Protein AF-A0A7V9LWQ1-F1 (afdb_monomer_lite)

Radius of gyration: 39.59 Å; chains: 1; bounding box: 87×28×112 Å

Structure (mmCIF, N/CA/C/O backbone):
data_AF-A0A7V9LWQ1-F1
#
_entry.id   AF-A0A7V9LWQ1-F1
#
loop_
_atom_site.group_PDB
_atom_site.id
_atom_site.type_symbol
_atom_site.label_atom_id
_atom_site.label_alt_id
_atom_site.label_comp_id
_atom_site.label_asym_id
_atom_site.label_entity_id
_atom_site.label_seq_id
_atom_site.pdbx_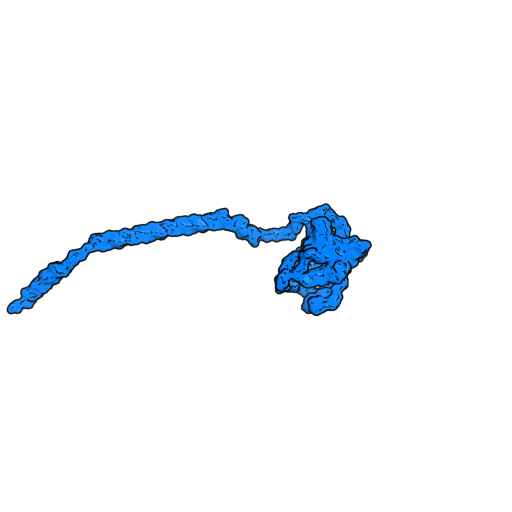PDB_ins_code
_atom_site.Cartn_x
_atom_site.Cartn_y
_atom_site.Cartn_z
_atom_site.occupancy
_atom_site.B_iso_or_equiv
_atom_site.auth_seq_id
_atom_site.auth_comp_id
_atom_site.auth_asym_id
_atom_site.auth_atom_id
_atom_site.pdbx_PDB_model_num
ATOM 1 N N . MET A 1 1 ? 70.762 -13.113 -92.637 1.00 55.06 1 MET A N 1
ATOM 2 C CA . MET A 1 1 ? 71.004 -13.165 -91.176 1.00 55.06 1 MET A CA 1
ATOM 3 C C . MET A 1 1 ? 70.271 -14.370 -90.622 1.00 55.06 1 MET A C 1
ATOM 5 O O . MET A 1 1 ? 69.119 -14.551 -90.999 1.00 55.06 1 MET A O 1
ATOM 9 N N . SER A 1 2 ? 70.927 -15.220 -89.822 1.00 77.88 2 SER A N 1
ATOM 10 C CA . SER A 1 2 ? 70.274 -16.414 -89.268 1.00 77.88 2 SER A CA 1
ATOM 11 C C . SER A 1 2 ? 69.460 -16.066 -88.020 1.00 77.88 2 SER A C 1
ATOM 13 O O . SER A 1 2 ? 69.790 -15.146 -87.270 1.00 77.88 2 SER A O 1
ATOM 15 N N . LEU A 1 3 ? 68.380 -16.815 -87.822 1.00 73.88 3 LEU A N 1
ATOM 16 C CA . LEU A 1 3 ? 67.421 -16.643 -86.732 1.00 73.88 3 LEU A CA 1
ATOM 17 C C . LEU A 1 3 ? 68.078 -16.836 -85.350 1.00 73.88 3 LEU A C 1
ATOM 19 O O . LEU A 1 3 ? 67.722 -16.156 -84.391 1.00 73.88 3 LEU A O 1
ATOM 23 N N . ASP A 1 4 ? 69.128 -17.658 -85.287 1.00 81.62 4 ASP A N 1
ATOM 24 C CA . ASP A 1 4 ? 69.950 -17.858 -84.088 1.00 81.62 4 ASP A CA 1
ATOM 25 C C . ASP A 1 4 ? 70.698 -16.599 -83.644 1.00 81.62 4 ASP A C 1
ATOM 27 O O . ASP A 1 4 ? 70.903 -16.394 -82.447 1.00 81.62 4 ASP A O 1
ATOM 31 N N . HIS A 1 5 ? 71.105 -15.741 -84.586 1.00 78.44 5 HIS A N 1
ATOM 32 C CA . HIS A 1 5 ? 71.776 -14.488 -84.242 1.00 78.44 5 HIS A CA 1
ATOM 33 C C . HIS A 1 5 ? 70.793 -13.509 -83.596 1.00 78.44 5 HIS A C 1
ATOM 35 O O . HIS A 1 5 ? 71.114 -12.888 -82.589 1.00 78.44 5 HIS A O 1
ATOM 41 N N . LEU A 1 6 ? 69.568 -13.429 -84.123 1.00 77.00 6 LEU A N 1
ATOM 42 C CA . LEU A 1 6 ? 68.514 -12.575 -83.571 1.00 77.00 6 LEU A CA 1
ATOM 43 C C . LEU A 1 6 ? 68.044 -13.061 -82.195 1.00 77.00 6 LEU A C 1
ATOM 45 O O . LEU A 1 6 ? 67.753 -12.241 -81.326 1.00 77.00 6 LEU A O 1
ATOM 49 N N . LEU A 1 7 ? 68.020 -14.379 -81.971 1.00 80.25 7 LEU A N 1
ATOM 50 C CA . LEU A 1 7 ? 67.696 -14.953 -80.665 1.00 80.25 7 LEU A CA 1
ATOM 51 C C . LEU A 1 7 ? 68.788 -14.686 -79.626 1.00 80.25 7 LEU A C 1
ATOM 53 O O . LEU A 1 7 ? 68.464 -14.258 -78.519 1.00 80.25 7 LEU A O 1
ATOM 57 N N . ARG A 1 8 ? 70.070 -14.880 -79.970 1.00 81.62 8 ARG A N 1
ATOM 58 C CA . ARG A 1 8 ? 71.179 -14.564 -79.050 1.00 81.62 8 ARG A CA 1
ATOM 59 C C . ARG A 1 8 ? 71.222 -13.084 -78.702 1.00 81.62 8 ARG A C 1
ATOM 61 O O . ARG A 1 8 ? 71.342 -12.734 -77.535 1.00 81.62 8 ARG A O 1
ATOM 68 N N . GLU A 1 9 ? 71.067 -12.228 -79.701 1.00 82.44 9 GLU A N 1
ATOM 69 C CA . GLU A 1 9 ? 71.135 -10.784 -79.511 1.00 82.44 9 GLU A CA 1
ATOM 70 C C . GLU A 1 9 ? 69.910 -10.241 -78.757 1.00 82.44 9 GLU A C 1
ATOM 72 O O . GLU A 1 9 ? 70.030 -9.298 -77.978 1.00 82.44 9 GLU A O 1
ATOM 77 N N . GLY A 1 10 ? 68.740 -10.869 -78.918 1.00 76.50 10 GLY A N 1
ATOM 78 C CA . GLY A 1 10 ? 67.552 -10.585 -78.112 1.00 76.50 10 GLY A CA 1
ATOM 79 C C . GLY A 1 10 ? 67.697 -11.019 -76.648 1.00 76.50 10 GLY A C 1
ATOM 80 O O . GLY A 1 10 ? 67.283 -10.282 -75.753 1.00 76.50 10 GLY A O 1
ATOM 81 N N . LEU A 1 11 ? 68.320 -12.175 -76.394 1.00 79.88 11 LEU A N 1
ATOM 82 C CA . LEU A 1 11 ? 68.564 -12.695 -75.043 1.00 79.88 11 LEU A CA 1
ATOM 83 C C . LEU A 1 11 ? 69.594 -11.864 -74.270 1.00 79.88 11 LEU A C 1
ATOM 85 O O . LEU A 1 11 ? 69.332 -11.517 -73.120 1.00 79.88 11 LEU A O 1
ATOM 89 N N . ASP A 1 12 ? 70.706 -11.475 -74.898 1.00 80.25 12 ASP A N 1
ATOM 90 C CA . ASP A 1 12 ? 71.722 -10.622 -74.258 1.00 80.25 12 ASP A CA 1
ATOM 91 C C . ASP A 1 12 ? 71.159 -9.244 -73.895 1.00 80.25 12 ASP A C 1
ATOM 93 O O . ASP A 1 12 ? 71.431 -8.694 -72.823 1.00 80.25 12 ASP A O 1
ATOM 97 N N . ARG A 1 13 ? 70.301 -8.697 -74.763 1.00 74.25 13 ARG A N 1
ATOM 98 C CA . ARG A 1 13 ? 69.640 -7.408 -74.537 1.00 74.25 13 ARG A CA 1
ATOM 99 C C . ARG A 1 13 ? 68.576 -7.490 -73.435 1.00 74.25 13 ARG A C 1
ATOM 101 O O . ARG A 1 13 ? 68.421 -6.541 -72.674 1.00 74.25 13 ARG A O 1
ATOM 108 N N . ALA A 1 14 ? 67.878 -8.620 -73.299 1.00 67.31 14 ALA A N 1
ATOM 109 C CA . ALA A 1 14 ? 66.925 -8.852 -72.211 1.00 67.31 14 ALA A CA 1
ATOM 110 C C . ALA A 1 14 ? 67.620 -9.090 -70.857 1.00 67.31 14 ALA A C 1
ATOM 112 O O . ALA A 1 14 ? 67.148 -8.599 -69.832 1.00 67.31 14 ALA A O 1
ATOM 113 N N . ALA A 1 15 ? 68.761 -9.787 -70.850 1.00 67.31 15 ALA A N 1
ATOM 114 C CA . ALA A 1 15 ? 69.550 -10.039 -69.645 1.00 67.31 15 ALA A CA 1
ATOM 115 C C . ALA A 1 15 ? 70.205 -8.763 -69.089 1.00 67.31 15 ALA A C 1
ATOM 117 O O . ALA A 1 15 ? 70.297 -8.597 -67.876 1.00 67.31 15 ALA A O 1
ATOM 118 N N . THR A 1 16 ? 70.612 -7.838 -69.963 1.00 65.69 16 THR A N 1
ATOM 119 C CA . THR A 1 16 ? 71.194 -6.541 -69.570 1.00 65.69 16 THR A CA 1
ATOM 120 C C . THR A 1 16 ? 70.149 -5.470 -69.239 1.00 65.69 16 THR A C 1
ATOM 122 O O . THR A 1 16 ? 70.447 -4.552 -68.478 1.00 65.69 16 THR A O 1
ATOM 125 N N . ALA A 1 17 ? 68.919 -5.585 -69.757 1.00 63.47 17 ALA A N 1
ATOM 126 C CA . ALA A 1 17 ? 67.820 -4.660 -69.461 1.00 63.47 17 ALA A CA 1
ATOM 127 C C . ALA A 1 17 ? 67.046 -4.993 -68.172 1.00 63.47 17 ALA A C 1
ATOM 129 O O . ALA A 1 17 ? 66.269 -4.162 -67.699 1.00 63.47 17 ALA A O 1
ATOM 130 N N . ALA A 1 18 ? 67.229 -6.185 -67.596 1.00 56.78 18 ALA A N 1
ATOM 131 C CA . ALA A 1 18 ? 66.602 -6.549 -66.333 1.00 56.78 18 ALA A CA 1
ATOM 132 C C . ALA A 1 18 ? 67.375 -5.907 -65.163 1.00 56.78 18 ALA A C 1
ATOM 134 O O . ALA A 1 18 ? 68.521 -6.287 -64.910 1.00 56.78 18 ALA A O 1
ATOM 135 N N . PRO A 1 19 ? 66.795 -4.946 -64.418 1.00 57.25 19 PRO A N 1
ATOM 136 C CA . PRO A 1 19 ? 67.445 -4.433 -63.221 1.00 57.25 19 PRO A CA 1
ATOM 137 C C . PRO A 1 19 ? 67.614 -5.583 -62.225 1.00 57.25 19 PRO A C 1
ATOM 139 O O . PRO A 1 19 ? 66.654 -6.317 -61.969 1.00 57.25 19 PRO A O 1
ATOM 142 N N . ALA A 1 20 ? 68.828 -5.734 -61.678 1.00 59.19 20 ALA A N 1
ATOM 143 C CA . ALA A 1 20 ? 69.146 -6.710 -60.640 1.00 59.19 20 ALA A CA 1
ATOM 144 C C . ALA A 1 20 ? 68.094 -6.600 -59.535 1.00 59.19 20 ALA A C 1
ATOM 146 O O . ALA A 1 20 ? 68.042 -5.627 -58.780 1.00 59.19 20 ALA A O 1
ATOM 147 N N . THR A 1 21 ? 67.166 -7.550 -59.525 1.00 57.81 21 THR A N 1
ATOM 148 C CA . THR A 1 21 ? 66.036 -7.505 -58.614 1.00 57.81 21 THR A CA 1
ATOM 149 C C . THR A 1 21 ? 66.620 -7.849 -57.257 1.00 57.81 21 THR A C 1
ATOM 151 O O . THR A 1 21 ? 67.143 -8.942 -57.077 1.00 57.81 21 THR A O 1
ATOM 154 N N . ASP A 1 22 ? 66.623 -6.891 -56.333 1.00 62.72 22 ASP A N 1
ATOM 155 C CA . ASP A 1 22 ? 67.165 -7.056 -54.982 1.00 62.72 22 ASP A CA 1
ATOM 156 C C . ASP A 1 22 ? 66.266 -8.019 -54.186 1.00 62.72 22 ASP A C 1
ATOM 158 O O . ASP A 1 22 ? 65.378 -7.621 -53.420 1.00 62.72 22 ASP A O 1
ATOM 162 N N . VAL A 1 23 ? 66.424 -9.316 -54.463 1.00 59.84 23 VAL A N 1
ATOM 163 C CA . VAL A 1 23 ? 65.657 -10.402 -53.849 1.00 59.84 23 VAL A CA 1
ATOM 164 C C . VAL A 1 23 ? 65.986 -10.468 -52.358 1.00 59.84 23 VAL A C 1
ATOM 166 O O . VAL A 1 23 ? 65.066 -10.532 -51.540 1.00 59.84 23 VAL A O 1
ATOM 169 N N . GLU A 1 24 ? 67.259 -10.325 -51.981 1.00 57.94 24 GLU A N 1
ATOM 170 C CA . GLU A 1 24 ? 67.714 -10.229 -50.590 1.00 57.94 24 GLU A CA 1
ATOM 171 C C . GLU A 1 24 ? 67.037 -9.079 -49.827 1.00 57.94 24 GLU A C 1
ATOM 173 O O . GLU A 1 24 ? 66.484 -9.285 -48.739 1.00 57.94 24 GLU A O 1
ATOM 178 N N . GLY A 1 25 ? 66.999 -7.869 -50.388 1.00 60.06 25 GLY A N 1
ATOM 179 C CA . GLY A 1 25 ? 66.337 -6.719 -49.769 1.00 60.06 25 GLY A CA 1
ATOM 180 C C . GLY A 1 25 ? 64.816 -6.869 -49.693 1.00 60.06 25 GLY A C 1
ATOM 181 O O . GLY A 1 25 ? 64.186 -6.399 -48.736 1.00 60.06 25 GLY A O 1
ATOM 182 N N . SER A 1 26 ? 64.215 -7.576 -50.651 1.00 60.44 26 SER A N 1
ATOM 183 C CA . SER A 1 26 ? 62.784 -7.907 -50.670 1.00 60.44 26 SER A CA 1
ATOM 184 C C . SER A 1 26 ? 62.424 -8.920 -49.578 1.00 60.44 26 SER A C 1
ATOM 186 O O . SER A 1 26 ? 61.476 -8.705 -48.813 1.00 60.44 26 SER A O 1
ATOM 188 N N . LEU A 1 27 ? 63.225 -9.977 -49.428 1.00 63.03 27 LEU A N 1
ATOM 189 C CA . LEU A 1 27 ? 63.069 -10.992 -48.385 1.00 63.03 27 LEU A CA 1
ATOM 190 C C . LEU A 1 27 ? 63.284 -10.392 -46.992 1.00 63.03 27 LEU A C 1
ATOM 192 O O . LEU A 1 27 ? 62.480 -10.621 -46.083 1.00 63.03 27 LEU A O 1
ATOM 196 N N . THR A 1 28 ? 64.293 -9.535 -46.830 1.00 66.38 28 THR A N 1
ATOM 197 C CA . THR A 1 28 ? 64.581 -8.861 -45.555 1.00 66.38 28 THR A CA 1
ATOM 198 C C . THR A 1 28 ? 63.408 -7.976 -45.111 1.00 66.38 28 THR A C 1
ATOM 200 O O . THR A 1 28 ? 62.996 -8.012 -43.945 1.00 66.38 28 THR A O 1
ATOM 203 N N . ARG A 1 29 ? 62.772 -7.247 -46.042 1.00 62.47 29 ARG A N 1
ATOM 204 C CA . ARG A 1 29 ? 61.567 -6.443 -45.757 1.00 62.47 29 ARG A CA 1
ATOM 205 C C . ARG A 1 29 ? 60.362 -7.302 -45.359 1.00 62.47 29 ARG A C 1
ATOM 207 O O . ARG A 1 29 ? 59.603 -6.904 -44.468 1.00 62.47 29 ARG A O 1
ATOM 214 N N . VAL A 1 30 ? 60.186 -8.480 -45.958 1.00 63.31 30 VAL A N 1
ATOM 215 C CA . VAL A 1 30 ? 59.102 -9.416 -45.602 1.00 63.31 30 VAL A CA 1
ATOM 216 C C . VAL A 1 30 ? 59.340 -10.043 -44.222 1.00 63.31 30 VAL A C 1
ATOM 218 O O . VAL A 1 30 ? 58.419 -10.081 -43.397 1.00 63.31 30 VAL A O 1
ATOM 221 N N . HIS A 1 31 ? 60.577 -10.436 -43.905 1.00 61.69 31 HIS A N 1
ATOM 222 C CA . HIS A 1 31 ? 60.935 -10.976 -42.590 1.00 61.69 31 HIS A CA 1
ATOM 223 C C . HIS A 1 31 ? 60.755 -9.952 -41.459 1.00 61.69 31 HIS A C 1
ATOM 225 O O . HIS A 1 31 ? 60.202 -10.290 -40.404 1.00 61.69 31 HIS A O 1
ATOM 231 N N . LEU A 1 32 ? 61.130 -8.687 -41.681 1.00 58.84 32 LEU A N 1
ATOM 232 C CA . LEU A 1 32 ? 60.923 -7.610 -40.706 1.00 58.84 32 LEU A CA 1
ATOM 233 C C . LEU A 1 32 ? 59.432 -7.311 -40.480 1.00 58.84 32 LEU A C 1
ATOM 235 O O . LEU A 1 32 ? 59.005 -7.162 -39.332 1.00 58.84 32 LEU A O 1
ATOM 239 N N . ARG A 1 33 ? 58.606 -7.307 -41.538 1.00 61.44 33 ARG A N 1
ATOM 240 C CA . ARG A 1 33 ? 57.144 -7.131 -41.416 1.00 61.44 33 ARG A CA 1
ATOM 241 C C . ARG A 1 33 ? 56.478 -8.280 -40.652 1.00 61.44 33 ARG A C 1
ATOM 243 O O . ARG A 1 33 ? 55.591 -8.023 -39.836 1.00 61.44 33 ARG A O 1
ATOM 250 N N . ARG A 1 34 ? 56.926 -9.528 -40.845 1.00 59.06 34 ARG A N 1
ATOM 251 C CA . ARG A 1 34 ? 56.402 -10.699 -40.115 1.00 59.06 34 ARG A CA 1
ATOM 252 C C . ARG A 1 34 ? 56.773 -10.664 -38.628 1.00 59.06 34 ARG A C 1
ATOM 254 O O . ARG A 1 34 ? 55.900 -10.874 -37.789 1.00 59.06 34 ARG A O 1
ATOM 261 N N . ARG A 1 35 ? 58.022 -10.315 -38.284 1.00 59.09 35 ARG A N 1
ATOM 262 C CA . ARG A 1 35 ? 58.455 -10.151 -36.880 1.00 59.09 35 ARG A CA 1
ATOM 263 C C . ARG A 1 35 ? 57.716 -9.013 -36.171 1.00 59.09 35 ARG A C 1
ATOM 265 O O . ARG A 1 35 ? 57.324 -9.177 -35.018 1.00 59.09 35 ARG A O 1
ATOM 272 N N . ARG A 1 36 ? 57.464 -7.890 -36.856 1.00 58.69 36 ARG A N 1
ATOM 273 C CA . ARG A 1 36 ? 56.703 -6.760 -36.293 1.00 58.69 36 ARG A CA 1
ATOM 274 C C . ARG A 1 36 ? 55.239 -7.134 -36.036 1.00 58.69 36 ARG A C 1
ATOM 276 O O . ARG A 1 36 ? 54.728 -6.832 -34.966 1.00 58.69 36 ARG A O 1
ATOM 283 N N . ARG A 1 37 ? 54.595 -7.869 -36.954 1.00 58.47 37 ARG A N 1
ATOM 284 C CA . ARG A 1 37 ? 53.225 -8.386 -36.754 1.00 58.47 37 ARG A CA 1
ATOM 285 C C . ARG A 1 37 ? 53.126 -9.373 -35.592 1.00 58.47 37 ARG A C 1
ATOM 287 O O . ARG A 1 37 ? 52.149 -9.320 -34.855 1.00 58.47 37 ARG A O 1
ATOM 294 N N . LEU A 1 38 ? 54.127 -10.235 -35.401 1.00 57.03 38 LEU A N 1
ATOM 295 C CA . LEU A 1 38 ? 54.155 -11.159 -34.263 1.00 57.03 38 LEU A CA 1
ATOM 296 C C . LEU A 1 38 ? 54.363 -10.429 -32.930 1.00 57.03 38 LEU A C 1
ATOM 298 O O . LEU A 1 38 ? 53.646 -10.730 -31.984 1.00 57.03 38 LEU A O 1
ATOM 302 N N . ARG A 1 39 ? 55.242 -9.417 -32.864 1.00 56.44 39 ARG A N 1
ATOM 303 C CA . ARG A 1 39 ? 55.406 -8.591 -31.650 1.00 56.44 39 ARG A CA 1
ATOM 304 C C . ARG A 1 39 ? 54.166 -7.757 -31.323 1.00 56.44 39 ARG A C 1
ATOM 306 O O . ARG A 1 39 ? 53.816 -7.654 -30.157 1.00 56.44 39 ARG A O 1
ATOM 313 N N . VAL A 1 40 ? 53.472 -7.211 -32.326 1.00 57.91 40 VAL A N 1
ATOM 314 C CA . VAL A 1 40 ? 52.198 -6.494 -32.114 1.00 57.91 40 VAL A CA 1
ATOM 315 C C . VAL A 1 40 ? 51.093 -7.454 -31.657 1.00 57.91 40 VAL A C 1
ATOM 317 O O . VAL A 1 40 ? 50.332 -7.111 -30.760 1.00 57.91 40 VAL A O 1
ATOM 320 N N . ARG A 1 41 ? 51.036 -8.684 -32.191 1.00 53.00 41 ARG A N 1
ATOM 321 C CA . ARG A 1 41 ? 50.097 -9.714 -31.707 1.00 53.00 41 ARG A CA 1
ATOM 322 C C . ARG A 1 41 ? 50.414 -10.194 -30.290 1.00 53.00 41 ARG A C 1
ATOM 324 O O . ARG A 1 41 ? 49.491 -10.350 -29.502 1.00 53.00 41 ARG A O 1
ATOM 331 N N . GLN A 1 42 ? 51.687 -10.408 -29.957 1.00 51.16 42 GLN A N 1
ATOM 332 C CA . GLN A 1 42 ? 52.097 -10.835 -28.614 1.00 51.16 42 GLN A CA 1
ATOM 333 C C . GLN A 1 42 ? 51.932 -9.713 -27.577 1.00 51.16 42 GLN A C 1
ATOM 335 O O . GLN A 1 42 ? 51.452 -9.989 -26.485 1.00 51.16 42 GLN A O 1
ATOM 340 N N . GLY A 1 43 ? 52.221 -8.455 -27.934 1.00 44.81 43 GLY A N 1
ATOM 341 C CA . GLY A 1 43 ? 51.977 -7.293 -27.070 1.00 44.81 43 GLY A CA 1
ATOM 342 C C . GLY A 1 43 ? 50.490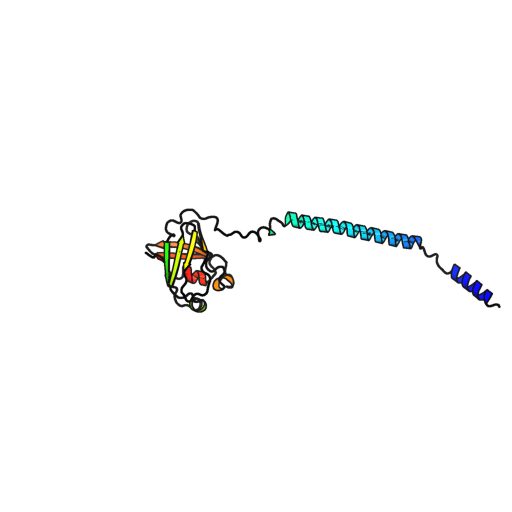 -6.967 -26.881 1.00 44.81 43 GLY A C 1
ATOM 343 O O . GLY A 1 43 ? 50.078 -6.567 -25.794 1.00 44.81 43 GLY A O 1
ATOM 344 N N . GLY A 1 44 ? 49.668 -7.191 -27.913 1.00 46.12 44 GLY A N 1
ATOM 345 C CA . GLY A 1 44 ? 48.213 -7.023 -27.839 1.00 46.12 44 GLY A CA 1
ATOM 346 C C . GLY A 1 44 ? 47.528 -8.086 -26.977 1.00 46.12 44 GLY A C 1
ATOM 347 O O . GLY A 1 44 ? 46.600 -7.764 -26.243 1.00 46.12 44 GLY A O 1
ATOM 348 N N . LEU A 1 45 ? 48.020 -9.330 -27.001 1.00 49.12 45 LEU A N 1
ATOM 349 C CA . LEU A 1 45 ? 47.525 -10.407 -26.135 1.00 49.12 45 LEU A CA 1
ATOM 350 C C . LEU A 1 45 ? 47.869 -10.171 -24.659 1.00 49.12 45 LEU A C 1
ATOM 352 O O . LEU A 1 45 ? 47.008 -10.370 -23.809 1.00 49.12 45 LEU A O 1
ATOM 356 N N . SER A 1 46 ? 49.076 -9.690 -24.339 1.00 50.31 46 SER A N 1
ATOM 357 C CA . SER A 1 46 ? 49.431 -9.359 -22.951 1.00 50.31 46 SER A CA 1
ATOM 358 C C . SER A 1 46 ? 48.645 -8.163 -22.412 1.00 50.31 46 SER A C 1
ATOM 360 O O . SER A 1 46 ? 48.265 -8.171 -21.246 1.00 50.31 46 SER A O 1
ATOM 362 N N . LEU A 1 47 ? 48.349 -7.163 -23.253 1.00 52.97 47 LEU A N 1
ATOM 363 C CA . LEU A 1 47 ? 47.517 -6.028 -22.851 1.00 52.97 47 LEU A CA 1
ATOM 364 C C . LEU A 1 47 ? 46.054 -6.452 -22.658 1.00 52.97 47 LEU A C 1
ATOM 366 O O . LEU A 1 47 ? 45.436 -6.057 -21.679 1.00 52.97 47 LEU A O 1
ATOM 370 N N . ALA A 1 48 ? 45.514 -7.296 -23.544 1.00 54.16 48 ALA A N 1
ATOM 371 C CA . ALA A 1 48 ? 44.151 -7.805 -23.417 1.00 54.16 48 ALA A CA 1
ATOM 372 C C . ALA A 1 48 ? 43.978 -8.657 -22.153 1.00 54.16 48 ALA A C 1
ATOM 374 O O . ALA A 1 48 ? 43.006 -8.466 -21.435 1.00 54.16 48 ALA A O 1
ATOM 375 N N . VAL A 1 49 ? 44.936 -9.537 -21.833 1.00 57.28 49 VAL A N 1
ATOM 376 C CA . VAL A 1 49 ? 44.908 -10.335 -20.594 1.00 57.28 49 VAL A CA 1
ATOM 377 C C . VAL A 1 49 ? 45.088 -9.452 -19.358 1.00 57.28 49 VAL A C 1
ATOM 379 O O . VAL A 1 49 ? 44.379 -9.650 -18.378 1.00 57.28 49 VAL A O 1
ATOM 382 N N . ALA A 1 50 ? 45.967 -8.445 -19.397 1.00 58.72 50 ALA A N 1
ATOM 383 C CA . ALA A 1 50 ? 46.129 -7.505 -18.288 1.00 58.72 50 ALA A CA 1
ATOM 384 C C . ALA A 1 50 ? 44.871 -6.649 -18.058 1.00 58.72 50 ALA A C 1
ATOM 386 O O . ALA A 1 50 ? 44.498 -6.434 -16.912 1.00 58.72 50 ALA A O 1
ATOM 387 N N . ILE A 1 51 ? 44.184 -6.218 -19.122 1.00 59.44 51 ILE A N 1
ATOM 388 C CA . ILE A 1 51 ? 42.891 -5.523 -19.027 1.00 59.44 51 ILE A CA 1
ATOM 389 C C . ILE A 1 51 ? 41.816 -6.471 -18.494 1.00 59.44 51 ILE A C 1
ATOM 391 O O . ILE A 1 51 ? 41.043 -6.065 -17.643 1.00 59.44 51 ILE A O 1
ATOM 395 N N . LEU A 1 52 ? 41.786 -7.738 -18.916 1.00 57.81 52 LEU A N 1
ATOM 396 C CA . LEU A 1 52 ? 40.800 -8.710 -18.434 1.00 57.81 52 LEU A CA 1
ATOM 397 C C . LEU A 1 52 ? 41.012 -9.053 -16.951 1.00 57.81 52 LEU A C 1
ATOM 399 O O . LEU A 1 52 ? 40.047 -9.129 -16.202 1.00 57.81 52 LEU A O 1
ATOM 403 N N . VAL A 1 53 ? 42.268 -9.180 -16.508 1.00 61.06 53 VAL A N 1
ATOM 404 C CA . VAL A 1 53 ? 42.637 -9.367 -15.094 1.00 61.06 53 VAL A CA 1
ATOM 405 C C . VAL A 1 53 ? 42.397 -8.093 -14.278 1.00 61.06 53 VAL A C 1
ATOM 407 O O . VAL A 1 53 ? 41.929 -8.187 -13.151 1.00 61.06 53 VAL A O 1
ATOM 410 N N . ALA A 1 54 ? 42.635 -6.901 -14.834 1.00 58.44 54 ALA A N 1
ATOM 411 C CA . ALA A 1 54 ? 42.286 -5.637 -14.186 1.00 58.44 54 ALA A CA 1
ATOM 412 C C . ALA A 1 54 ? 40.762 -5.443 -14.093 1.00 58.44 54 ALA A C 1
ATOM 414 O O . ALA A 1 54 ? 40.277 -5.043 -13.046 1.00 58.44 54 ALA A O 1
ATOM 415 N N . CYS A 1 55 ? 39.985 -5.799 -15.119 1.00 59.09 55 CYS A N 1
ATOM 416 C CA . CYS A 1 55 ? 38.522 -5.825 -15.061 1.00 59.09 55 CYS A CA 1
ATOM 417 C C . CYS A 1 55 ? 38.009 -6.883 -14.072 1.00 59.09 55 CYS A C 1
ATOM 419 O O . CYS A 1 55 ? 37.020 -6.633 -13.396 1.00 59.09 55 CYS A O 1
ATOM 421 N N . LEU A 1 56 ? 38.690 -8.024 -13.930 1.00 56.78 56 LEU A N 1
ATOM 422 C CA . LEU A 1 56 ? 38.363 -9.048 -12.932 1.00 56.78 56 LEU A CA 1
ATOM 423 C C . LEU A 1 56 ? 38.811 -8.696 -11.508 1.00 56.78 56 LEU A C 1
ATOM 425 O O . LEU A 1 56 ? 38.220 -9.214 -10.581 1.00 56.78 56 LEU A O 1
ATOM 429 N N . LEU A 1 57 ? 39.830 -7.857 -11.302 1.00 55.47 57 LEU A N 1
ATOM 430 C CA . LEU A 1 57 ? 40.280 -7.444 -9.961 1.00 55.47 57 LEU A CA 1
ATOM 431 C C . LEU A 1 57 ? 39.648 -6.123 -9.501 1.00 55.47 57 LEU A C 1
ATOM 433 O O . LEU A 1 57 ? 39.476 -5.913 -8.304 1.00 55.47 57 LEU A O 1
ATOM 437 N N . VAL A 1 58 ? 39.302 -5.234 -10.437 1.00 55.47 58 VAL A N 1
ATOM 438 C CA . VAL A 1 58 ? 38.670 -3.929 -10.170 1.00 55.47 58 VAL A CA 1
ATOM 439 C C . VAL A 1 58 ? 37.146 -3.994 -10.337 1.00 55.47 58 VAL A C 1
ATOM 441 O O . VAL A 1 58 ? 36.439 -3.229 -9.694 1.00 55.47 58 VAL A O 1
ATOM 444 N N . GLY A 1 59 ? 36.614 -4.917 -11.149 1.00 42.75 59 GLY A N 1
ATOM 445 C CA . GLY A 1 59 ? 35.169 -5.086 -11.372 1.00 42.75 59 GLY A CA 1
ATOM 446 C C . GLY A 1 59 ? 34.466 -6.054 -10.412 1.00 42.75 59 GLY A C 1
ATOM 447 O O . GLY A 1 59 ? 33.237 -6.106 -10.389 1.00 42.75 59 GLY A O 1
ATOM 448 N N . THR A 1 60 ? 35.204 -6.807 -9.591 1.00 46.34 60 THR A N 1
ATOM 449 C CA . THR A 1 60 ? 34.614 -7.795 -8.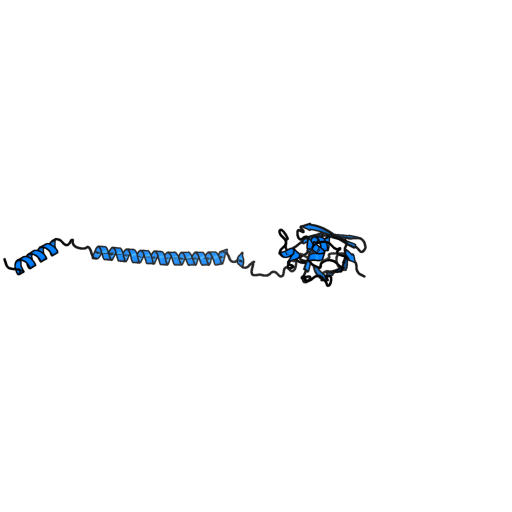673 1.00 46.34 60 THR A CA 1
ATOM 450 C C . THR A 1 60 ? 33.986 -7.273 -7.384 1.00 46.34 60 THR A C 1
ATOM 452 O O . THR A 1 60 ? 33.210 -8.043 -6.831 1.00 46.34 60 THR A O 1
ATOM 455 N N . PRO A 1 61 ? 34.195 -6.041 -6.880 1.00 46.75 61 PRO A N 1
ATOM 456 C CA . PRO A 1 61 ? 33.359 -5.568 -5.783 1.00 46.75 61 PRO A CA 1
ATOM 457 C C . PRO A 1 61 ? 32.066 -4.892 -6.264 1.00 46.75 61 PRO A C 1
ATOM 459 O O . PRO A 1 61 ? 31.293 -4.483 -5.420 1.00 46.75 61 PRO A O 1
ATOM 462 N N . VAL A 1 62 ? 31.813 -4.749 -7.576 1.00 49.53 62 VAL A N 1
ATOM 463 C CA . VAL A 1 62 ? 30.609 -4.033 -8.060 1.00 49.53 62 VAL A CA 1
ATOM 464 C C . VAL A 1 62 ? 29.580 -4.967 -8.703 1.00 49.53 62 VAL A C 1
ATOM 466 O O . VAL A 1 62 ? 28.391 -4.748 -8.537 1.00 49.53 62 VAL A O 1
ATOM 469 N N . VAL A 1 63 ? 29.998 -6.051 -9.371 1.00 44.00 63 VAL A N 1
ATOM 470 C CA . VAL A 1 63 ? 29.049 -6.972 -10.047 1.00 44.00 63 VAL A CA 1
ATOM 471 C C . VAL A 1 63 ? 28.710 -8.216 -9.206 1.00 44.00 63 VAL A C 1
ATOM 473 O O . VAL A 1 63 ? 27.718 -8.892 -9.455 1.00 44.00 63 VAL A O 1
ATOM 476 N N . LEU A 1 64 ? 29.487 -8.515 -8.158 1.00 42.78 64 LEU A N 1
ATOM 477 C CA . LEU A 1 64 ? 29.113 -9.540 -7.167 1.00 42.78 64 LEU A CA 1
ATOM 478 C C . LEU A 1 64 ? 28.102 -9.030 -6.125 1.00 42.78 64 LEU A C 1
ATOM 480 O O . LEU A 1 64 ? 27.561 -9.842 -5.379 1.00 42.78 64 LEU A O 1
ATOM 484 N N . GLU A 1 65 ? 27.815 -7.725 -6.107 1.00 43.00 65 GLU A N 1
ATOM 485 C CA . GLU A 1 65 ? 26.727 -7.133 -5.317 1.00 43.00 65 GLU A CA 1
ATOM 486 C C . GLU A 1 65 ? 25.348 -7.416 -5.956 1.00 43.00 65 GLU A C 1
ATOM 488 O O . GLU A 1 65 ? 24.364 -7.535 -5.241 1.00 43.00 65 GLU A O 1
ATOM 493 N N . GLU A 1 66 ? 25.266 -7.615 -7.281 1.00 43.88 66 GLU A N 1
ATOM 494 C CA . GLU A 1 66 ? 23.995 -7.858 -8.000 1.00 43.88 66 GLU A CA 1
ATOM 495 C C . GLU A 1 66 ? 23.571 -9.337 -8.066 1.00 43.88 66 GLU A C 1
ATOM 497 O O . GLU A 1 66 ? 22.411 -9.636 -8.334 1.00 43.88 66 GLU A O 1
ATOM 502 N N . LEU A 1 67 ? 24.483 -10.281 -7.807 1.00 41.22 67 LEU A N 1
ATOM 503 C CA . LEU A 1 67 ? 24.177 -11.724 -7.721 1.00 41.22 67 LEU A CA 1
ATOM 504 C C . LEU A 1 67 ? 24.088 -12.239 -6.284 1.00 41.22 67 LEU A C 1
ATOM 506 O O . LEU A 1 67 ? 23.789 -13.412 -6.047 1.00 41.22 67 LEU A O 1
ATOM 510 N N . ARG A 1 68 ? 24.344 -11.365 -5.316 1.00 37.72 68 ARG A N 1
ATOM 511 C CA . ARG A 1 68 ? 23.987 -11.603 -3.934 1.00 37.72 68 ARG A CA 1
ATOM 512 C C . ARG A 1 68 ? 22.600 -11.019 -3.792 1.00 37.72 68 ARG A C 1
ATOM 514 O O . ARG A 1 68 ? 22.502 -9.849 -3.486 1.00 37.72 68 ARG A O 1
ATOM 521 N N . GLU A 1 69 ? 21.554 -11.810 -4.029 1.00 47.34 69 GLU A N 1
ATOM 522 C CA . GLU A 1 69 ? 20.267 -11.529 -3.392 1.00 47.34 69 GLU A CA 1
ATOM 523 C C . GLU A 1 69 ? 20.577 -11.286 -1.910 1.00 47.34 69 GLU A C 1
ATOM 525 O O . GLU A 1 69 ? 20.920 -12.245 -1.198 1.00 47.34 69 GLU A O 1
ATOM 530 N N . PRO A 1 70 ? 20.469 -10.055 -1.382 1.00 40.28 70 PRO A N 1
ATOM 531 C CA . PRO A 1 70 ? 20.010 -9.991 -0.030 1.00 40.28 70 PRO A CA 1
ATOM 532 C C . PRO A 1 70 ? 18.561 -10.456 -0.171 1.00 40.28 70 PRO A C 1
ATOM 534 O O . PRO A 1 70 ? 17.729 -9.832 -0.827 1.00 40.28 70 PRO A O 1
ATOM 537 N N . ARG A 1 71 ? 18.211 -11.543 0.512 1.00 40.88 71 ARG A N 1
ATOM 538 C CA . ARG A 1 71 ? 16.987 -11.406 1.289 1.00 40.88 71 ARG A CA 1
ATOM 539 C C . ARG A 1 71 ? 17.156 -10.070 2.001 1.00 40.88 71 ARG A C 1
ATOM 541 O O . ARG A 1 71 ? 17.970 -9.999 2.922 1.00 40.88 71 ARG A O 1
ATOM 548 N N . ASP A 1 72 ? 16.460 -9.040 1.538 1.00 38.84 72 ASP A N 1
ATOM 549 C CA . ASP A 1 72 ? 16.167 -7.857 2.327 1.00 38.84 72 ASP A CA 1
ATOM 550 C C . ASP A 1 72 ? 15.284 -8.345 3.485 1.00 38.84 72 ASP A C 1
ATOM 552 O O . ASP A 1 72 ? 14.097 -8.058 3.595 1.00 38.84 72 ASP A O 1
ATOM 556 N N . VAL A 1 73 ? 15.872 -9.158 4.369 1.00 47.78 73 VAL A N 1
ATOM 557 C CA . VAL A 1 73 ? 15.568 -9.082 5.780 1.00 47.78 73 VAL A CA 1
ATOM 558 C C . VAL A 1 73 ? 15.952 -7.654 6.084 1.00 47.78 73 VAL A C 1
ATOM 560 O O . VAL A 1 73 ? 17.140 -7.346 6.102 1.00 47.78 73 VAL A O 1
ATOM 563 N N . VAL A 1 74 ? 14.943 -6.790 6.163 1.00 50.47 74 VAL A N 1
ATOM 564 C CA . VAL A 1 74 ? 15.042 -5.389 6.558 1.00 50.47 74 VAL A CA 1
ATOM 565 C C . VAL A 1 74 ? 15.998 -5.322 7.745 1.00 50.47 74 VAL A C 1
ATOM 567 O O . VAL A 1 74 ? 15.641 -5.635 8.874 1.00 50.47 74 VAL A O 1
ATOM 570 N N . ALA A 1 75 ? 17.267 -5.035 7.471 1.00 49.19 75 ALA A N 1
ATOM 571 C CA . ALA A 1 75 ? 18.337 -5.104 8.450 1.00 49.19 75 ALA A CA 1
ATOM 572 C C . ALA A 1 75 ? 18.611 -3.689 8.940 1.00 49.19 75 ALA A C 1
ATOM 574 O O . ALA A 1 75 ? 19.642 -3.106 8.633 1.00 49.19 75 ALA A O 1
ATOM 575 N N . ASP A 1 76 ? 17.621 -3.152 9.645 1.00 45.91 76 ASP A N 1
ATOM 576 C CA . ASP A 1 76 ? 17.777 -2.431 10.907 1.00 45.91 76 ASP A CA 1
ATOM 577 C C . ASP A 1 76 ? 16.357 -2.301 11.478 1.00 45.91 76 ASP A C 1
ATOM 579 O O . ASP A 1 76 ? 15.626 -1.358 11.179 1.00 45.91 76 ASP A O 1
ATOM 583 N N . VAL A 1 77 ? 15.892 -3.335 12.186 1.00 46.22 77 VAL A N 1
ATOM 584 C CA . VAL A 1 77 ? 14.638 -3.273 12.950 1.00 46.22 77 VAL A CA 1
ATOM 585 C C . VAL A 1 77 ? 15.028 -2.902 14.378 1.00 46.22 77 VAL A C 1
ATOM 587 O O . VAL A 1 77 ? 15.538 -3.765 15.105 1.00 46.22 77 VAL A O 1
ATOM 590 N N . PRO A 1 78 ? 14.827 -1.645 14.813 1.00 42.62 78 PRO A N 1
ATOM 591 C CA . PRO A 1 78 ? 14.709 -1.322 16.221 1.00 42.62 78 PRO A CA 1
ATOM 592 C C . PRO A 1 78 ? 13.789 -2.335 16.890 1.00 42.62 78 PRO A C 1
ATOM 594 O O . PRO A 1 78 ? 12.613 -2.473 16.557 1.00 42.62 78 PRO A O 1
ATOM 597 N N . ARG A 1 79 ? 14.382 -3.117 17.792 1.00 47.34 79 ARG A N 1
ATOM 598 C CA . ARG A 1 79 ? 13.657 -4.071 18.619 1.00 47.34 79 ARG A CA 1
ATOM 599 C C . ARG A 1 79 ? 12.725 -3.250 19.491 1.00 47.34 79 ARG A C 1
ATOM 601 O O . ARG A 1 79 ? 13.223 -2.501 20.326 1.00 47.34 79 ARG A O 1
ATOM 608 N N . ASP A 1 80 ? 11.431 -3.462 19.281 1.00 45.31 80 ASP A N 1
ATOM 609 C CA . ASP A 1 80 ? 10.289 -2.934 20.034 1.00 45.31 80 ASP A CA 1
ATOM 610 C C . ASP A 1 80 ? 9.537 -1.774 19.344 1.00 45.31 80 ASP A C 1
ATOM 612 O O . ASP A 1 80 ? 9.582 -0.632 19.807 1.00 45.31 80 ASP A O 1
ATOM 616 N N . PRO A 1 81 ? 8.800 -2.045 18.245 1.00 53.41 81 PRO A N 1
ATOM 617 C CA . PRO A 1 81 ? 7.736 -1.157 17.793 1.00 53.41 81 PRO A CA 1
ATOM 618 C C . PRO A 1 81 ? 6.566 -1.249 18.786 1.00 53.41 81 PRO A C 1
ATOM 620 O O . PRO A 1 81 ? 5.545 -1.863 18.488 1.00 53.41 81 PRO A O 1
ATOM 623 N N . GLN A 1 82 ? 6.733 -0.708 19.999 1.00 57.22 82 GLN A N 1
ATOM 624 C CA . GLN A 1 82 ? 5.687 -0.747 21.023 1.00 57.22 82 GLN A CA 1
ATOM 625 C C . GLN A 1 82 ? 4.406 -0.112 20.466 1.00 57.22 82 GLN A C 1
ATOM 627 O O . GLN A 1 82 ? 4.366 1.096 20.232 1.00 57.22 82 GLN A O 1
ATOM 632 N N . GLY A 1 83 ? 3.368 -0.930 20.261 1.00 71.44 83 GLY A N 1
ATOM 633 C CA . GLY A 1 83 ? 2.023 -0.478 19.894 1.00 71.44 83 GLY A CA 1
ATOM 634 C C . GLY A 1 83 ? 1.693 -0.465 18.400 1.00 71.44 83 GLY A C 1
ATOM 635 O O . GLY A 1 83 ? 0.630 0.034 18.048 1.00 71.44 83 GLY A O 1
ATOM 636 N N . LEU A 1 84 ? 2.572 -0.984 17.534 1.00 82.56 84 LEU A N 1
ATOM 637 C CA . LEU A 1 84 ? 2.246 -1.219 16.119 1.00 82.56 84 LEU A CA 1
ATOM 638 C C . LEU A 1 84 ? 1.935 -2.697 15.834 1.00 82.56 84 LEU A C 1
ATOM 640 O O . LEU A 1 84 ? 1.363 -3.013 14.796 1.00 82.56 84 LEU A O 1
ATOM 644 N N . ASP A 1 85 ? 2.352 -3.609 16.716 1.00 88.31 85 ASP A N 1
ATOM 645 C CA . ASP A 1 85 ? 2.050 -5.029 16.583 1.00 88.31 85 ASP A CA 1
ATOM 646 C C . ASP A 1 85 ? 0.569 -5.311 16.842 1.00 88.31 85 ASP A C 1
ATOM 648 O O . ASP A 1 85 ? 0.005 -4.841 17.826 1.00 88.31 85 ASP A O 1
ATOM 652 N N . GLY A 1 86 ? -0.047 -6.111 15.976 1.00 91.44 86 GLY A N 1
ATOM 653 C CA . GLY A 1 86 ? -1.470 -6.410 16.074 1.00 91.44 86 GLY A CA 1
ATOM 654 C C . GLY A 1 86 ? -2.084 -6.835 14.751 1.00 91.44 86 GLY A C 1
ATOM 655 O O . GLY A 1 86 ? -1.404 -6.950 13.727 1.00 91.44 86 GLY A O 1
ATOM 656 N N . VAL A 1 87 ? -3.390 -7.075 14.791 1.00 94.69 87 VAL A N 1
ATOM 657 C CA . VAL A 1 87 ? -4.209 -7.330 13.609 1.00 94.69 87 VAL A CA 1
ATOM 658 C C . VAL A 1 87 ? -5.114 -6.129 13.423 1.00 94.69 87 VAL A C 1
ATOM 660 O O . VAL A 1 87 ? -5.833 -5.751 14.341 1.00 94.69 87 VAL A O 1
ATOM 663 N N . TYR A 1 88 ? -5.091 -5.539 12.238 1.00 96.06 88 TYR A N 1
ATOM 664 C CA . TYR A 1 88 ? -5.917 -4.390 11.906 1.00 96.06 88 TYR A CA 1
ATOM 665 C C . TYR A 1 88 ? -6.668 -4.647 10.611 1.00 96.06 88 TYR A C 1
ATOM 667 O O . TYR A 1 88 ? -6.201 -5.391 9.749 1.00 96.06 88 TYR A O 1
ATOM 675 N N . ALA A 1 89 ? -7.813 -4.001 10.447 1.00 97.81 89 ALA A N 1
ATOM 676 C CA . ALA A 1 89 ? -8.596 -4.087 9.231 1.00 97.81 89 ALA A CA 1
ATOM 677 C C . ALA A 1 89 ? -8.964 -2.711 8.689 1.00 97.81 89 ALA A C 1
ATOM 679 O O . ALA A 1 89 ? -9.130 -1.752 9.440 1.00 97.81 89 ALA A O 1
ATOM 680 N N . VAL A 1 90 ? -9.123 -2.621 7.376 1.00 97.88 90 VAL A N 1
ATOM 681 C CA . VAL A 1 90 ? -9.575 -1.404 6.703 1.00 97.88 90 VAL A CA 1
ATOM 682 C C . VAL A 1 90 ? -10.548 -1.760 5.590 1.00 97.88 90 VAL A C 1
ATOM 684 O O . VAL A 1 90 ? -10.419 -2.796 4.936 1.00 97.88 90 VAL A O 1
ATOM 687 N N . GLU A 1 91 ? -11.520 -0.882 5.364 1.00 97.81 91 GLU A N 1
ATOM 688 C CA . GLU A 1 91 ? -12.418 -0.974 4.219 1.00 97.81 91 GLU A CA 1
ATOM 689 C C . GLU A 1 91 ? -11.932 -0.024 3.121 1.00 97.81 91 GLU A C 1
ATOM 691 O O . GLU A 1 91 ? -11.999 1.202 3.252 1.00 97.81 91 GLU A O 1
ATOM 696 N N . VAL A 1 92 ? -11.435 -0.583 2.018 1.00 97.12 92 VAL A N 1
ATOM 697 C CA . VAL A 1 92 ? -11.037 0.206 0.850 1.00 97.12 92 VAL A CA 1
ATOM 698 C C . VAL A 1 92 ? -12.273 0.468 -0.003 1.00 97.12 92 VAL A C 1
ATOM 700 O O . VAL A 1 92 ? -12.853 -0.444 -0.592 1.00 97.12 92 VAL A O 1
ATOM 703 N N . GLY A 1 93 ? -12.674 1.737 -0.081 1.00 94.69 93 GLY A N 1
ATOM 704 C CA . GLY A 1 93 ? -13.832 2.159 -0.864 1.00 94.69 93 GLY A CA 1
ATOM 705 C C . GLY A 1 93 ? -13.653 2.007 -2.379 1.00 94.69 93 GLY A C 1
ATOM 706 O O . GLY A 1 93 ? -12.544 1.891 -2.908 1.00 94.69 93 GLY A O 1
ATOM 707 N N . ASN A 1 94 ? -14.774 2.081 -3.097 1.00 94.25 94 ASN A N 1
ATOM 708 C CA . ASN A 1 94 ? -14.782 2.035 -4.556 1.00 94.25 94 ASN A CA 1
ATOM 709 C C . ASN A 1 94 ? -14.130 3.292 -5.151 1.00 94.25 94 ASN A C 1
ATOM 711 O O . ASN A 1 94 ? -14.522 4.426 -4.872 1.00 94.25 94 ASN A O 1
ATOM 715 N N . SER A 1 95 ? -13.135 3.077 -6.003 1.00 95.50 95 SER A N 1
ATOM 716 C CA . SER A 1 95 ? -12.501 4.087 -6.847 1.00 95.50 95 SER A CA 1
ATOM 717 C C . SER A 1 95 ? -12.115 3.432 -8.168 1.00 95.50 95 SER A C 1
ATOM 719 O O . SER A 1 95 ? -11.995 2.211 -8.227 1.00 95.50 95 SER A O 1
ATOM 721 N N . ALA A 1 96 ? -11.859 4.218 -9.217 1.00 94.81 96 ALA A N 1
ATOM 722 C CA . ALA A 1 96 ? -11.445 3.661 -10.508 1.00 94.81 96 ALA A CA 1
ATOM 723 C C . ALA A 1 96 ? -10.209 2.747 -10.377 1.00 94.81 96 ALA A C 1
ATOM 725 O O . ALA A 1 96 ? -10.165 1.682 -10.984 1.00 94.81 96 ALA A O 1
ATOM 726 N N . LEU A 1 97 ? -9.245 3.128 -9.529 1.00 93.12 97 LEU A N 1
ATOM 727 C CA . LEU A 1 97 ? -8.069 2.311 -9.229 1.00 93.12 97 LEU A CA 1
ATOM 728 C C . LEU A 1 97 ? -8.444 1.041 -8.450 1.00 93.12 97 LEU A C 1
ATOM 730 O O . LEU A 1 97 ? -7.968 -0.043 -8.779 1.00 93.12 97 LEU A O 1
ATOM 734 N N . ALA A 1 98 ? -9.311 1.165 -7.440 1.00 94.50 98 ALA A N 1
ATOM 735 C CA . ALA A 1 98 ? -9.727 0.026 -6.628 1.00 94.50 98 ALA A CA 1
ATOM 736 C C . ALA A 1 98 ? -10.500 -1.013 -7.450 1.00 94.50 98 ALA A C 1
ATOM 738 O O . ALA A 1 98 ? -10.240 -2.204 -7.332 1.00 94.50 98 ALA A O 1
ATOM 739 N N . GLU A 1 99 ? -11.411 -0.571 -8.312 1.00 94.00 99 GLU A N 1
ATOM 740 C CA . GLU A 1 99 ? -12.208 -1.444 -9.175 1.00 94.00 99 GLU A CA 1
ATOM 741 C C . GLU A 1 99 ? -11.342 -2.118 -10.242 1.00 94.00 99 GLU A C 1
ATOM 743 O O . GLU A 1 99 ? -11.441 -3.326 -10.443 1.00 94.00 99 GLU A O 1
ATOM 748 N N . GLN A 1 100 ? -10.449 -1.360 -10.888 1.00 93.00 100 GLN A N 1
ATOM 749 C CA . GLN A 1 100 ? -9.565 -1.876 -11.935 1.00 93.00 100 GLN A CA 1
ATOM 750 C C . GLN A 1 100 ? -8.659 -3.011 -11.436 1.00 93.00 100 GLN A C 1
ATOM 752 O O . GLN A 1 100 ? -8.356 -3.929 -12.197 1.00 93.00 100 GLN A O 1
ATOM 757 N N . HIS A 1 101 ? -8.227 -2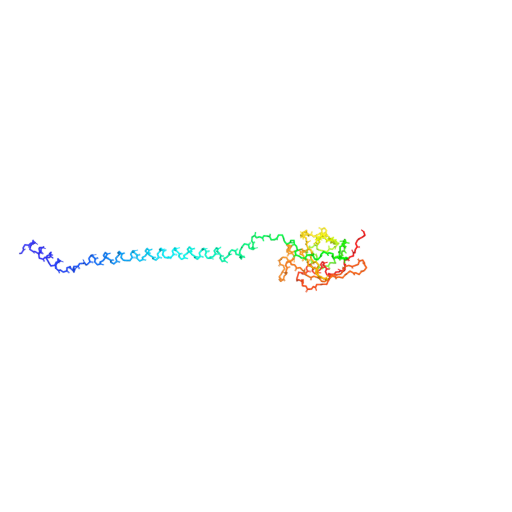.945 -10.175 1.00 92.50 101 HIS A N 1
ATOM 758 C CA . HIS A 1 101 ? -7.282 -3.895 -9.587 1.00 92.50 101 HIS A CA 1
ATOM 759 C C . HIS A 1 101 ? -7.913 -4.828 -8.543 1.00 92.50 101 HIS A C 1
ATOM 761 O O . HIS A 1 101 ? -7.194 -5.576 -7.888 1.00 92.50 101 HIS A O 1
ATOM 767 N N . GLY A 1 102 ? -9.240 -4.795 -8.370 1.00 94.69 102 GLY A N 1
ATOM 768 C CA . GLY A 1 102 ? -9.936 -5.611 -7.370 1.00 94.69 102 GLY A CA 1
ATOM 769 C C . GLY A 1 102 ? -9.539 -5.291 -5.925 1.00 94.69 102 GLY A C 1
ATOM 770 O O . GLY A 1 102 ? -9.621 -6.160 -5.068 1.00 94.69 102 GLY A O 1
ATOM 771 N N . MET A 1 103 ? -9.076 -4.069 -5.645 1.00 95.06 103 MET A N 1
ATOM 772 C CA . MET A 1 103 ? -8.658 -3.647 -4.304 1.00 95.06 103 MET A CA 1
ATOM 773 C C . MET A 1 103 ? -9.816 -3.184 -3.422 1.00 95.06 103 MET A C 1
ATOM 775 O O . MET A 1 103 ? -9.606 -2.974 -2.233 1.00 95.06 103 MET A O 1
ATOM 779 N N . ALA A 1 104 ? -11.006 -2.957 -3.977 1.00 96.88 104 ALA A N 1
ATOM 780 C CA . ALA A 1 104 ? -12.153 -2.547 -3.175 1.00 96.88 104 ALA A CA 1
ATOM 781 C C . ALA A 1 104 ? -12.605 -3.692 -2.256 1.00 96.88 104 ALA A C 1
ATOM 783 O O . ALA A 1 104 ? -12.719 -4.837 -2.700 1.00 96.88 104 ALA A O 1
ATOM 784 N N . GLY A 1 105 ? -12.887 -3.368 -0.996 1.00 96.69 105 GLY A N 1
ATOM 785 C CA . GLY A 1 105 ? -13.376 -4.313 0.003 1.00 96.69 105 GLY A CA 1
ATOM 786 C C . GLY A 1 105 ? -12.545 -4.347 1.282 1.00 96.69 105 GLY A C 1
ATOM 787 O O . GLY A 1 105 ? -11.753 -3.444 1.568 1.00 96.69 105 GLY A O 1
ATOM 788 N N . HIS A 1 106 ? -12.739 -5.427 2.032 1.00 97.44 106 HIS A N 1
ATOM 789 C CA . HIS A 1 106 ? -12.129 -5.647 3.334 1.00 97.44 106 HIS A CA 1
ATOM 790 C C . HIS A 1 106 ? -10.686 -6.136 3.206 1.00 97.44 106 HIS A C 1
ATOM 792 O O . HIS A 1 106 ? -10.427 -7.167 2.583 1.00 97.44 106 HIS A O 1
ATOM 798 N N . TRP A 1 107 ? -9.762 -5.416 3.833 1.00 96.88 107 TRP A N 1
ATOM 799 C CA . TRP A 1 107 ? -8.360 -5.800 3.960 1.00 96.88 107 TRP A CA 1
ATOM 800 C C . TRP A 1 107 ? -8.020 -6.040 5.420 1.00 96.88 107 TRP A C 1
ATOM 802 O O . TRP A 1 107 ? -8.425 -5.260 6.280 1.00 96.88 107 TRP A O 1
ATOM 812 N N . VAL A 1 108 ? -7.209 -7.063 5.685 1.00 96.25 108 VAL A N 1
ATOM 813 C CA . VAL A 1 108 ? -6.645 -7.321 7.015 1.00 96.25 108 VAL A CA 1
ATOM 814 C C . VAL A 1 108 ? -5.126 -7.295 6.931 1.00 96.25 108 VAL A C 1
ATOM 816 O O . VAL A 1 108 ? -4.526 -7.871 6.023 1.00 96.25 108 VAL A O 1
ATOM 819 N N . ILE A 1 109 ? -4.496 -6.620 7.883 1.00 93.38 109 ILE A N 1
ATOM 820 C CA . ILE A 1 109 ? -3.051 -6.585 8.055 1.00 93.38 109 ILE A CA 1
ATOM 821 C C . ILE A 1 109 ? -2.698 -7.132 9.431 1.00 93.38 109 ILE A C 1
ATOM 823 O O . ILE A 1 109 ? -3.275 -6.740 10.438 1.00 93.38 109 ILE A O 1
ATOM 827 N N . GLU A 1 110 ? -1.736 -8.037 9.475 1.00 93.00 110 GLU A N 1
ATOM 828 C CA . GLU A 1 110 ? -1.117 -8.504 10.708 1.00 93.00 110 GLU A CA 1
ATOM 829 C C . GLU A 1 110 ? 0.330 -8.017 10.725 1.00 93.00 110 GLU A C 1
ATOM 831 O O . GLU A 1 110 ? 1.104 -8.296 9.803 1.00 93.00 110 GLU A O 1
ATOM 836 N N . LEU A 1 111 ? 0.661 -7.250 11.760 1.00 89.38 111 LEU A N 1
ATOM 837 C CA . LEU A 1 111 ? 1.965 -6.646 11.991 1.00 89.38 111 LEU A CA 1
ATOM 838 C C . LEU A 1 111 ? 2.658 -7.413 13.120 1.00 89.38 111 LEU A C 1
ATOM 840 O O . LEU A 1 111 ? 2.262 -7.346 14.284 1.00 89.38 111 LEU A O 1
ATOM 844 N N . GLY A 1 112 ? 3.679 -8.184 12.760 1.00 86.81 112 GLY A N 1
ATOM 845 C CA . GLY A 1 112 ? 4.458 -8.994 13.684 1.00 86.81 112 GLY A CA 1
ATOM 846 C C . GLY A 1 112 ? 5.558 -8.203 14.382 1.00 86.81 112 GLY A C 1
ATOM 847 O O . GLY A 1 112 ? 6.250 -7.395 13.770 1.00 86.81 112 GLY A O 1
ATOM 848 N N . ARG A 1 113 ? 5.809 -8.505 15.662 1.00 83.56 113 ARG A N 1
ATOM 849 C CA . ARG A 1 113 ? 6.873 -7.865 16.474 1.00 83.56 113 ARG A CA 1
ATOM 850 C C . ARG A 1 113 ? 8.293 -7.995 15.914 1.00 83.56 113 ARG A C 1
ATOM 852 O O . ARG A 1 113 ? 9.190 -7.262 16.317 1.00 83.56 113 ARG A O 1
ATOM 859 N N . ASP A 1 114 ? 8.516 -8.970 15.050 1.00 77.81 114 ASP A N 1
ATOM 860 C CA . ASP A 1 114 ? 9.762 -9.244 14.330 1.00 77.81 114 ASP A CA 1
ATOM 861 C C . ASP A 1 114 ? 9.883 -8.455 13.010 1.00 77.81 114 ASP A C 1
ATOM 863 O O . ASP A 1 114 ? 10.857 -8.644 12.280 1.00 77.81 114 ASP A O 1
ATOM 867 N N . GLY A 1 115 ? 8.925 -7.574 12.704 1.00 77.94 115 GLY A N 1
ATOM 868 C CA . GLY A 1 115 ? 8.921 -6.765 11.491 1.00 77.94 115 GLY A CA 1
ATOM 869 C C . GLY A 1 115 ? 8.300 -7.461 10.279 1.00 77.94 115 GLY A C 1
ATOM 870 O O . GLY A 1 115 ? 8.488 -6.984 9.160 1.00 77.94 115 GLY A O 1
ATOM 871 N N . HIS A 1 116 ? 7.582 -8.580 10.442 1.00 82.38 116 HIS A N 1
ATOM 872 C CA . HIS A 1 116 ? 6.812 -9.157 9.335 1.00 82.38 116 HIS A CA 1
ATOM 873 C C . HIS A 1 116 ? 5.444 -8.487 9.182 1.00 82.38 116 HIS A C 1
ATOM 875 O O . HIS A 1 116 ? 4.797 -8.117 10.155 1.00 82.38 116 HIS A O 1
ATOM 881 N N . ILE A 1 117 ? 4.973 -8.388 7.944 1.00 86.50 117 ILE A N 1
ATOM 882 C CA . ILE A 1 117 ? 3.596 -8.050 7.602 1.00 86.50 117 ILE A CA 1
ATOM 883 C C . ILE A 1 117 ? 2.978 -9.244 6.877 1.00 86.50 117 ILE A C 1
ATOM 885 O O . ILE A 1 117 ? 3.513 -9.723 5.868 1.00 86.50 117 ILE A O 1
ATOM 889 N N . ARG A 1 118 ? 1.803 -9.672 7.337 1.00 89.69 118 ARG A N 1
ATOM 890 C CA . ARG A 1 118 ? 0.886 -10.505 6.555 1.00 89.69 118 ARG A CA 1
ATOM 891 C C . ARG A 1 118 ? -0.289 -9.642 6.118 1.00 89.69 118 ARG A C 1
ATOM 893 O O . ARG A 1 118 ? -0.939 -9.020 6.946 1.00 89.69 118 ARG A O 1
ATOM 900 N N . LEU A 1 119 ? -0.543 -9.605 4.815 1.00 92.00 119 LEU A N 1
ATOM 901 C CA . LEU A 1 119 ? -1.629 -8.832 4.228 1.00 92.00 119 LEU A CA 1
ATOM 902 C C . LEU A 1 119 ? -2.629 -9.788 3.578 1.00 92.00 119 LEU A C 1
ATOM 904 O O . LEU A 1 119 ? -2.275 -10.573 2.692 1.00 92.00 119 LEU A O 1
ATOM 908 N N . GLU A 1 120 ? -3.867 -9.725 4.038 1.00 93.88 120 GLU A N 1
ATOM 909 C CA . GLU A 1 120 ? -4.990 -10.513 3.553 1.00 93.88 120 GLU A CA 1
ATOM 910 C C . GLU A 1 120 ? -5.900 -9.604 2.717 1.00 93.88 120 GLU A C 1
ATOM 912 O O . GLU A 1 120 ? -6.522 -8.686 3.262 1.00 93.88 120 GLU A O 1
ATOM 917 N N . PRO A 1 121 ? -5.912 -9.791 1.389 1.00 94.69 121 PRO A N 1
ATOM 918 C CA . PRO A 1 121 ? -6.692 -8.961 0.490 1.00 94.69 121 PRO A CA 1
ATOM 919 C C . PRO A 1 121 ? -8.147 -9.454 0.367 1.00 94.69 121 PRO A C 1
ATOM 921 O O . PRO A 1 121 ? -8.434 -10.610 0.690 1.00 94.69 121 PRO A O 1
ATOM 924 N N . PRO A 1 122 ? -9.062 -8.632 -0.178 1.00 94.88 122 PRO A N 1
ATOM 925 C CA . PRO A 1 122 ? -10.395 -9.084 -0.556 1.00 94.88 122 PRO A CA 1
ATOM 926 C C . PRO A 1 122 ? -10.324 -10.115 -1.693 1.00 94.88 122 PRO A C 1
ATOM 928 O O . PRO A 1 122 ? -9.407 -10.095 -2.511 1.00 94.88 122 PRO A O 1
ATOM 931 N N . GLU A 1 123 ? -11.337 -10.981 -1.802 1.00 92.12 123 GLU A N 1
ATOM 932 C CA . GLU A 1 123 ? -11.389 -12.083 -2.787 1.00 92.12 123 GLU A CA 1
ATOM 933 C C . GLU A 1 123 ? -11.224 -11.617 -4.247 1.00 92.12 123 GLU A C 1
ATOM 935 O O . GLU A 1 123 ? -10.684 -12.334 -5.090 1.00 92.12 123 GLU A O 1
ATOM 940 N N . ALA A 1 124 ? -11.669 -10.398 -4.556 1.00 92.00 124 ALA A N 1
ATOM 941 C CA . ALA A 1 124 ? -11.565 -9.826 -5.893 1.00 92.00 124 ALA A CA 1
ATOM 942 C C . ALA A 1 124 ? -10.124 -9.461 -6.293 1.00 92.00 124 ALA A C 1
ATOM 944 O O . ALA A 1 124 ? -9.839 -9.336 -7.488 1.00 92.00 124 ALA A O 1
ATOM 945 N N . PHE A 1 125 ? -9.216 -9.297 -5.330 1.00 92.38 125 PHE A N 1
ATOM 946 C CA . PHE A 1 125 ? -7.837 -8.908 -5.584 1.00 92.38 125 PHE A CA 1
ATOM 947 C C . PHE A 1 125 ? -7.046 -10.091 -6.148 1.00 92.38 125 PHE A C 1
ATOM 949 O O . PHE A 1 125 ? -6.872 -11.119 -5.499 1.00 92.38 125 PHE A O 1
ATOM 956 N N . GLN A 1 126 ? -6.532 -9.939 -7.366 1.00 82.56 126 GLN A N 1
ATOM 957 C CA . GLN A 1 126 ? -5.767 -10.985 -8.063 1.00 82.56 126 GLN A CA 1
ATOM 958 C C . GLN A 1 126 ? -4.246 -10.833 -7.892 1.00 82.56 126 GLN A C 1
ATOM 960 O O . GLN A 1 126 ? -3.471 -11.500 -8.578 1.00 82.56 126 GLN A O 1
ATOM 965 N N . GLY A 1 127 ? -3.820 -9.915 -7.025 1.00 80.50 127 GLY A N 1
ATOM 966 C CA . GLY A 1 127 ? -2.426 -9.539 -6.855 1.00 80.50 127 GLY A CA 1
ATOM 967 C C . GLY A 1 127 ? -1.674 -10.315 -5.776 1.00 80.50 127 GLY A C 1
ATOM 968 O O . GLY A 1 127 ? -2.223 -11.165 -5.074 1.00 80.50 127 GLY A O 1
ATOM 969 N N . TRP A 1 128 ? -0.389 -9.997 -5.617 1.00 73.94 128 TRP A N 1
ATOM 970 C CA . TRP A 1 128 ? 0.475 -10.627 -4.611 1.00 73.94 128 TRP A CA 1
ATOM 971 C C . TRP A 1 128 ? 0.526 -9.818 -3.306 1.00 73.94 128 TRP A C 1
ATOM 973 O O . TRP A 1 128 ? 0.905 -8.647 -3.310 1.00 73.94 128 TRP A O 1
ATOM 983 N N . SER A 1 129 ? 0.244 -10.461 -2.166 1.00 65.62 129 SER A N 1
ATOM 984 C CA . SER A 1 129 ? 0.205 -9.816 -0.838 1.00 65.62 129 SER A CA 1
ATOM 985 C C . SER A 1 129 ? 1.182 -10.393 0.205 1.00 65.62 129 SER A C 1
ATOM 987 O O . SER A 1 129 ? 1.161 -9.981 1.363 1.00 65.62 129 SER A O 1
ATOM 989 N N . ALA A 1 130 ? 2.053 -11.340 -0.165 1.00 56.00 130 ALA A N 1
ATOM 990 C CA . ALA A 1 130 ? 2.902 -12.067 0.788 1.00 56.00 130 ALA A CA 1
ATOM 991 C C . ALA A 1 130 ? 4.343 -11.528 0.898 1.00 56.00 130 ALA A C 1
ATOM 993 O O . ALA A 1 130 ? 4.911 -11.038 -0.077 1.00 56.00 130 ALA A O 1
ATOM 994 N N . GLY A 1 131 ? 4.972 -11.730 2.063 1.00 52.25 131 GLY A N 1
ATOM 995 C CA . GLY A 1 131 ? 6.418 -11.533 2.256 1.00 52.25 131 GLY A CA 1
ATOM 996 C C . GLY A 1 131 ? 6.829 -10.076 2.438 1.00 52.25 131 GLY A C 1
ATOM 997 O O . GLY A 1 131 ? 7.848 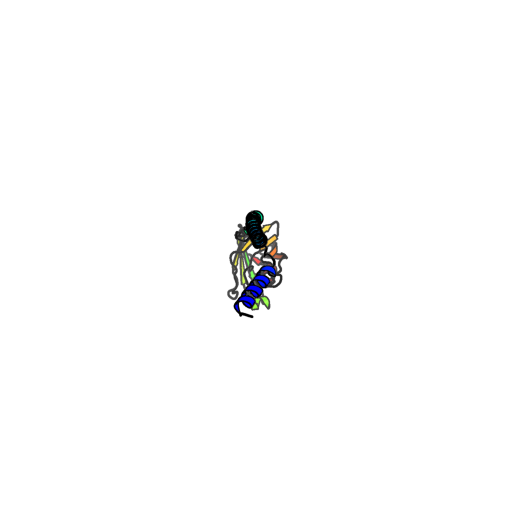-9.643 1.907 1.00 52.25 131 GLY A O 1
ATOM 998 N N . ILE A 1 132 ? 6.015 -9.313 3.158 1.00 63.50 132 ILE A N 1
ATOM 999 C CA . ILE A 1 132 ? 6.220 -7.885 3.322 1.00 63.50 132 ILE A CA 1
ATOM 1000 C C . ILE A 1 132 ? 6.938 -7.676 4.654 1.00 63.50 132 ILE A C 1
ATOM 1002 O O . ILE A 1 132 ? 6.490 -8.161 5.685 1.00 63.50 132 ILE A O 1
ATOM 1006 N N . ALA A 1 133 ? 8.075 -6.995 4.636 1.00 60.78 133 ALA A N 1
ATOM 1007 C CA . ALA A 1 133 ? 8.796 -6.627 5.845 1.00 60.78 133 ALA A CA 1
ATOM 1008 C C . ALA A 1 133 ? 8.591 -5.139 6.137 1.00 60.78 133 ALA A C 1
ATOM 1010 O O . ALA A 1 133 ? 8.485 -4.330 5.206 1.00 60.78 133 ALA A O 1
ATOM 1011 N N . TYR A 1 134 ? 8.561 -4.792 7.421 1.00 61.81 134 TYR A N 1
ATOM 1012 C CA . TYR A 1 134 ? 8.613 -3.420 7.887 1.00 61.81 134 TYR A CA 1
ATOM 1013 C C . TYR A 1 134 ? 9.739 -3.206 8.885 1.00 61.81 134 TYR A C 1
ATOM 1015 O O . TYR A 1 134 ? 10.036 -4.043 9.731 1.00 61.81 134 TYR A O 1
ATOM 1023 N N . GLY A 1 135 ? 10.388 -2.056 8.751 1.00 59.94 135 GLY A N 1
ATOM 1024 C CA . GLY A 1 135 ? 11.299 -1.524 9.753 1.00 59.94 135 GLY A CA 1
ATOM 1025 C C . GLY A 1 135 ? 10.657 -0.289 10.355 1.00 59.94 135 GLY A C 1
ATOM 1026 O O . GLY A 1 135 ? 10.097 0.515 9.606 1.00 59.94 135 GLY A O 1
ATOM 1027 N N . VAL A 1 136 ? 10.728 -0.160 11.678 1.00 60.78 136 VAL A N 1
ATOM 1028 C CA . VAL A 1 136 ? 10.310 1.050 12.388 1.00 60.78 136 VAL A CA 1
ATOM 1029 C C . VAL A 1 136 ? 11.551 1.768 12.867 1.00 60.78 136 VAL A C 1
ATOM 1031 O O . VAL A 1 136 ? 12.193 1.296 13.793 1.00 60.78 136 VAL A O 1
ATOM 1034 N N . ALA A 1 137 ? 11.887 2.900 12.261 1.00 65.94 137 ALA A N 1
ATOM 1035 C CA . ALA A 1 137 ? 12.853 3.830 12.834 1.00 65.94 137 ALA A CA 1
ATOM 1036 C C . ALA A 1 137 ? 12.074 5.036 13.353 1.00 65.94 137 ALA A C 1
ATOM 1038 O O . ALA A 1 137 ? 11.388 5.704 12.581 1.00 65.94 137 ALA A O 1
ATOM 1039 N N . GLU A 1 138 ? 12.147 5.287 14.661 1.00 71.25 138 GLU A N 1
ATOM 1040 C CA . GLU A 1 138 ? 11.334 6.306 15.335 1.00 71.25 138 GLU A CA 1
ATOM 1041 C C . GLU A 1 138 ? 9.831 6.051 15.115 1.00 71.25 138 GLU A C 1
ATOM 1043 O O . GLU A 1 138 ? 9.279 5.136 15.719 1.00 71.25 138 GLU A O 1
ATOM 1048 N N . ASN A 1 139 ? 9.197 6.805 14.211 1.00 72.44 139 ASN A N 1
ATOM 1049 C CA . ASN A 1 139 ? 7.781 6.696 13.850 1.00 72.44 139 ASN A CA 1
ATOM 1050 C C . ASN A 1 139 ? 7.579 6.443 12.348 1.00 72.44 139 ASN A C 1
ATOM 1052 O O . ASN A 1 139 ? 6.499 6.708 11.822 1.00 72.44 139 ASN A O 1
ATOM 1056 N N . GLU A 1 140 ? 8.612 5.995 11.631 1.00 84.19 140 GLU A N 1
ATOM 1057 C CA . GLU A 1 140 ? 8.539 5.719 10.197 1.00 84.19 140 GLU A CA 1
ATOM 1058 C C . GLU A 1 140 ? 8.539 4.218 9.927 1.00 84.19 140 GLU A C 1
ATOM 1060 O O . GLU A 1 140 ? 9.436 3.498 10.353 1.00 84.19 140 GLU A O 1
ATOM 1065 N N . MET A 1 141 ? 7.528 3.765 9.195 1.00 85.62 141 MET A N 1
ATOM 1066 C CA . MET A 1 141 ? 7.357 2.409 8.709 1.00 85.62 141 MET A CA 1
ATOM 1067 C C . MET A 1 141 ? 7.750 2.350 7.234 1.00 85.62 141 MET A C 1
ATOM 1069 O O . MET A 1 141 ? 7.154 3.022 6.386 1.00 85.62 141 MET A O 1
ATOM 1073 N N . ARG A 1 142 ? 8.736 1.511 6.912 1.00 87.94 142 ARG A N 1
ATOM 1074 C CA . ARG A 1 142 ? 9.014 1.123 5.523 1.00 87.94 142 ARG A CA 1
ATOM 1075 C C . ARG A 1 142 ? 8.128 -0.055 5.134 1.00 87.94 142 ARG A C 1
ATOM 1077 O O . ARG A 1 142 ? 8.079 -1.030 5.866 1.00 87.94 142 ARG A O 1
ATOM 1084 N N . VAL A 1 143 ? 7.480 0.006 3.977 1.00 87.81 143 VAL A N 1
ATOM 1085 C CA . VAL A 1 143 ? 6.574 -1.035 3.475 1.00 87.81 143 VAL A CA 1
ATOM 1086 C C . VAL A 1 143 ? 7.023 -1.479 2.086 1.00 87.81 143 VAL A C 1
ATOM 1088 O O . VAL A 1 143 ? 7.278 -0.647 1.221 1.00 87.81 143 VAL A O 1
ATOM 1091 N N . VAL A 1 144 ? 7.091 -2.790 1.851 1.00 87.25 144 VAL A N 1
ATOM 1092 C CA . VAL A 1 144 ? 7.392 -3.386 0.527 1.00 87.25 144 VAL A CA 1
ATOM 1093 C C . VAL A 1 144 ? 6.177 -4.084 -0.103 1.00 87.25 144 VAL A C 1
ATOM 1095 O O . VAL A 1 144 ? 6.302 -4.846 -1.063 1.00 87.25 144 VAL A O 1
ATOM 1098 N N . ALA A 1 145 ? 4.986 -3.828 0.446 1.00 87.31 145 ALA A N 1
ATOM 1099 C CA . ALA A 1 145 ? 3.710 -4.338 -0.040 1.00 87.31 145 ALA A CA 1
ATOM 1100 C C . ALA A 1 145 ? 3.478 -3.977 -1.506 1.00 87.31 145 ALA A C 1
ATOM 1102 O O . ALA A 1 145 ? 3.733 -2.845 -1.921 1.00 87.31 145 ALA A O 1
ATOM 1103 N N . LEU A 1 146 ? 2.959 -4.939 -2.272 1.00 88.44 146 LEU A N 1
ATOM 1104 C CA . LEU A 1 146 ? 2.630 -4.780 -3.691 1.00 88.44 146 LEU A CA 1
ATOM 1105 C C . LEU A 1 146 ? 3.839 -4.434 -4.582 1.00 88.44 146 LEU A C 1
ATOM 1107 O O . LEU A 1 146 ? 3.657 -4.095 -5.742 1.00 88.44 146 LEU A O 1
ATOM 1111 N N . SER A 1 147 ? 5.075 -4.515 -4.077 1.00 87.56 147 SER A N 1
ATOM 1112 C CA . SER A 1 147 ? 6.293 -4.132 -4.812 1.00 87.56 147 SER A CA 1
ATOM 1113 C C . SER A 1 147 ? 6.490 -4.899 -6.122 1.00 87.56 147 SER A C 1
ATOM 1115 O O . SER A 1 147 ? 6.916 -4.310 -7.111 1.00 87.56 147 SER A O 1
ATOM 1117 N N . ASN A 1 148 ? 6.132 -6.185 -6.130 1.00 86.38 148 ASN A N 1
ATOM 1118 C CA . ASN A 1 148 ? 6.177 -7.063 -7.302 1.00 86.38 148 ASN A CA 1
ATOM 1119 C C . ASN A 1 148 ? 4.833 -7.151 -8.039 1.00 86.38 148 ASN A C 1
ATOM 1121 O O . ASN A 1 148 ? 4.735 -7.839 -9.054 1.00 86.38 148 ASN A O 1
ATOM 1125 N N . ASP A 1 149 ? 3.791 -6.503 -7.519 1.00 89.44 149 ASP A N 1
ATOM 1126 C CA . ASP A 1 149 ? 2.490 -6.476 -8.170 1.00 89.44 149 ASP A CA 1
ATOM 1127 C C . ASP A 1 149 ? 2.503 -5.440 -9.303 1.00 89.44 149 ASP A C 1
ATOM 1129 O O . ASP A 1 149 ? 2.976 -4.320 -9.071 1.00 89.44 149 ASP A O 1
ATOM 1133 N N . PRO A 1 150 ? 1.972 -5.746 -10.504 1.00 89.56 150 PRO A N 1
ATOM 1134 C CA . PRO A 1 150 ? 1.929 -4.798 -11.617 1.00 89.56 150 PRO A CA 1
ATOM 1135 C C . PRO A 1 150 ? 1.347 -3.429 -11.245 1.00 89.56 150 PRO A C 1
ATOM 1137 O O . PRO A 1 150 ? 1.795 -2.415 -11.782 1.00 89.56 150 PRO A O 1
ATOM 1140 N N . VAL A 1 151 ? 0.417 -3.371 -10.279 1.00 90.81 151 VAL A N 1
ATOM 1141 C CA . VAL A 1 151 ? -0.192 -2.112 -9.828 1.00 90.81 151 VAL A CA 1
ATOM 1142 C C . VAL A 1 151 ? 0.829 -1.104 -9.284 1.00 90.81 151 VAL A C 1
ATOM 1144 O O . VAL A 1 151 ? 0.648 0.101 -9.458 1.00 90.81 151 VAL A O 1
ATOM 1147 N N . CYS A 1 152 ? 1.921 -1.570 -8.665 1.00 91.50 152 CYS A N 1
ATOM 1148 C CA . CYS A 1 152 ? 3.024 -0.704 -8.245 1.00 91.50 152 CYS A CA 1
ATOM 1149 C C . CYS A 1 152 ? 4.278 -0.876 -9.103 1.00 91.50 152 CYS A C 1
ATOM 1151 O O . CYS A 1 152 ? 4.982 0.110 -9.301 1.00 91.50 152 CYS A O 1
ATOM 1153 N N . ALA A 1 153 ? 4.586 -2.077 -9.593 1.00 89.81 153 ALA A N 1
ATOM 1154 C CA . ALA A 1 153 ? 5.821 -2.358 -10.326 1.00 89.81 153 ALA A C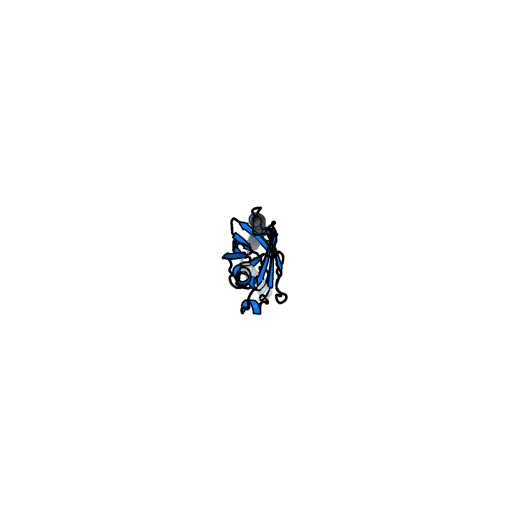A 1
ATOM 1155 C C . ALA A 1 153 ? 5.865 -1.670 -11.701 1.00 89.81 153 ALA A C 1
ATOM 1157 O O . ALA A 1 153 ? 6.923 -1.219 -12.134 1.00 89.81 153 ALA A O 1
ATOM 1158 N N . GLU A 1 154 ? 4.718 -1.559 -12.376 1.00 89.81 154 GLU A N 1
ATOM 1159 C CA . GLU A 1 154 ? 4.622 -0.972 -13.720 1.00 89.81 154 GLU A CA 1
ATOM 1160 C C . GLU A 1 154 ? 4.155 0.492 -13.696 1.00 89.81 154 GLU A C 1
ATOM 1162 O O . GLU A 1 154 ? 4.148 1.170 -14.726 1.00 89.81 154 GLU A O 1
ATOM 1167 N N . SER A 1 155 ? 3.788 1.012 -12.519 1.00 88.38 155 SER A N 1
ATOM 1168 C CA . SER A 1 155 ? 3.329 2.392 -12.374 1.00 88.38 155 SER A CA 1
ATOM 1169 C C . SER A 1 155 ? 4.490 3.381 -12.585 1.00 88.38 155 SER A C 1
ATOM 1171 O O . SER A 1 155 ? 5.493 3.319 -11.867 1.00 88.38 155 SER A O 1
ATOM 1173 N N . PRO A 1 156 ? 4.373 4.352 -13.510 1.00 90.75 156 PRO A N 1
ATOM 1174 C CA . PRO A 1 156 ? 5.425 5.334 -13.758 1.00 90.75 156 PRO A CA 1
ATOM 1175 C C . PRO A 1 156 ? 5.810 6.117 -12.495 1.00 90.75 156 PRO A C 1
ATOM 1177 O O . PRO A 1 156 ? 4.956 6.696 -11.829 1.00 90.75 156 PRO A O 1
ATOM 1180 N N . GLY A 1 157 ? 7.107 6.155 -12.173 1.00 87.88 157 GLY A N 1
ATOM 1181 C CA . GLY A 1 157 ? 7.626 6.873 -10.999 1.00 87.88 157 GLY A CA 1
ATOM 1182 C C . GLY A 1 157 ? 7.375 6.182 -9.652 1.00 87.88 157 GLY A C 1
ATOM 1183 O O . GLY A 1 157 ? 7.720 6.740 -8.608 1.00 87.88 157 GLY A O 1
ATOM 1184 N N . SER A 1 158 ? 6.801 4.977 -9.660 1.00 90.94 158 SER A N 1
ATOM 1185 C CA . SER A 1 158 ? 6.633 4.149 -8.469 1.00 90.94 158 SER A CA 1
ATOM 1186 C C . SER A 1 158 ? 7.975 3.603 -7.980 1.00 90.94 158 SER A C 1
ATOM 1188 O O . SER A 1 158 ? 8.819 3.181 -8.772 1.00 90.94 158 SER A O 1
ATOM 1190 N N . THR A 1 159 ? 8.185 3.616 -6.666 1.00 89.31 159 THR A N 1
ATOM 1191 C CA . THR A 1 159 ? 9.334 2.978 -6.013 1.00 89.31 159 THR A CA 1
ATOM 1192 C C . THR A 1 159 ? 8.944 1.602 -5.477 1.00 89.31 159 THR A C 1
ATOM 1194 O O . THR A 1 159 ? 7.803 1.433 -5.054 1.00 89.31 159 THR A O 1
ATOM 1197 N N . PRO A 1 160 ? 9.865 0.624 -5.382 1.00 87.88 160 PRO A N 1
ATOM 1198 C CA . PRO A 1 160 ? 9.553 -0.689 -4.803 1.00 87.88 160 PRO A CA 1
ATOM 1199 C C . PRO A 1 160 ? 9.112 -0.627 -3.334 1.00 87.88 160 PRO A C 1
ATOM 1201 O O . PRO A 1 160 ? 8.415 -1.512 -2.855 1.00 87.88 160 PRO A O 1
ATOM 1204 N N . THR A 1 161 ? 9.508 0.423 -2.610 1.00 88.69 161 THR A N 1
ATOM 1205 C CA . THR A 1 161 ? 9.205 0.595 -1.185 1.00 88.69 161 THR A CA 1
ATOM 1206 C C . THR A 1 161 ? 8.484 1.905 -0.914 1.00 88.69 161 THR A C 1
ATOM 1208 O O . THR A 1 161 ? 8.779 2.909 -1.568 1.00 88.69 161 THR A O 1
ATOM 1211 N N . GLY A 1 162 ? 7.616 1.897 0.090 1.00 90.44 162 GLY A N 1
ATOM 1212 C CA . GLY A 1 162 ? 6.906 3.046 0.634 1.00 90.44 162 GLY A CA 1
ATOM 1213 C C . GLY A 1 162 ? 7.420 3.398 2.013 1.00 90.44 162 GLY A C 1
ATOM 1214 O O . GLY A 1 162 ? 7.840 2.509 2.751 1.00 90.44 162 GLY A O 1
ATOM 1215 N N . ILE A 1 163 ? 7.394 4.677 2.368 1.00 91.94 163 ILE A N 1
ATOM 1216 C CA . ILE A 1 163 ? 7.712 5.147 3.717 1.00 91.94 163 ILE A CA 1
ATOM 1217 C C . ILE A 1 163 ? 6.515 5.927 4.240 1.00 91.94 163 ILE A C 1
ATOM 1219 O O . ILE A 1 163 ? 6.073 6.891 3.607 1.00 91.94 163 ILE A O 1
ATOM 1223 N N . TYR A 1 164 ? 6.028 5.524 5.407 1.00 92.88 164 TYR A N 1
ATOM 1224 C CA . TYR A 1 164 ? 4.885 6.119 6.082 1.00 92.88 164 TYR A CA 1
ATOM 1225 C C . TYR A 1 164 ? 5.270 6.512 7.497 1.00 92.88 164 TYR A C 1
ATOM 1227 O O . TYR A 1 164 ? 5.970 5.769 8.171 1.00 92.88 164 TYR A O 1
ATOM 1235 N N . ARG A 1 165 ? 4.760 7.639 7.980 1.00 91.88 165 ARG A N 1
ATOM 1236 C CA . ARG A 1 165 ? 4.632 7.861 9.418 1.00 91.88 165 ARG A CA 1
ATOM 1237 C C . ARG A 1 165 ? 3.402 7.145 9.921 1.00 91.88 165 ARG A C 1
ATOM 1239 O O . ARG A 1 165 ? 2.399 7.119 9.212 1.00 91.88 165 ARG A O 1
ATOM 1246 N N . TRP A 1 166 ? 3.465 6.616 11.129 1.00 89.50 166 TRP A N 1
ATOM 1247 C CA . TRP A 1 166 ? 2.316 5.976 11.749 1.00 89.50 166 TRP A CA 1
ATOM 1248 C C . TRP A 1 166 ? 1.975 6.625 13.087 1.00 89.50 166 TRP A C 1
ATOM 1250 O O . TRP A 1 166 ? 2.840 7.156 13.785 1.00 89.50 166 TRP A O 1
ATOM 1260 N N . THR A 1 167 ? 0.691 6.602 13.423 1.00 89.25 167 THR A N 1
ATOM 1261 C CA . THR A 1 167 ? 0.174 6.994 14.735 1.00 89.25 167 THR A CA 1
ATOM 1262 C C . THR A 1 167 ? -0.924 6.027 15.137 1.00 89.25 167 THR A C 1
ATOM 1264 O O . THR A 1 167 ? -1.850 5.818 14.355 1.00 89.25 167 THR A O 1
ATOM 1267 N N . ALA A 1 168 ? -0.836 5.486 16.348 1.00 87.75 168 ALA A N 1
ATOM 1268 C CA . ALA A 1 168 ? -1.898 4.696 16.957 1.00 87.75 168 ALA A CA 1
ATOM 1269 C C . ALA A 1 168 ? -2.694 5.572 17.938 1.00 87.75 168 ALA A C 1
ATOM 1271 O O . ALA A 1 168 ? -2.107 6.239 18.798 1.00 87.75 168 ALA A O 1
ATOM 1272 N N . VAL A 1 169 ? -4.018 5.600 17.800 1.00 85.25 169 VAL A N 1
ATOM 1273 C CA . VAL A 1 169 ? -4.938 6.323 18.685 1.00 85.25 169 VAL A CA 1
ATOM 1274 C C . VAL A 1 169 ? -6.101 5.400 19.019 1.00 85.25 169 VAL A C 1
ATOM 1276 O O . VAL A 1 169 ? -6.883 5.067 18.140 1.00 85.25 169 VAL A O 1
ATOM 1279 N N . ALA A 1 170 ? -6.238 5.033 20.297 1.00 86.94 170 ALA A N 1
ATOM 1280 C CA . ALA A 1 170 ? -7.213 4.035 20.739 1.00 86.94 170 ALA A CA 1
ATOM 1281 C C . ALA A 1 170 ? -7.046 2.713 19.963 1.00 86.94 170 ALA A C 1
ATOM 1283 O O . ALA A 1 170 ? -5.986 2.106 20.069 1.00 86.94 170 ALA A O 1
ATOM 1284 N N . ASP A 1 171 ? -8.067 2.310 19.217 1.00 90.31 171 ASP A N 1
ATOM 1285 C CA . ASP A 1 171 ? -8.152 1.128 18.361 1.00 90.31 171 ASP A CA 1
ATOM 1286 C C . ASP A 1 171 ? -7.883 1.448 16.881 1.00 90.31 171 ASP A C 1
ATOM 1288 O O . ASP A 1 171 ? -8.126 0.614 16.016 1.00 90.31 171 ASP A O 1
ATOM 1292 N N . GLU A 1 172 ? -7.382 2.642 16.555 1.00 93.19 172 GLU A N 1
ATOM 1293 C CA . GLU A 1 172 ? -7.085 3.044 15.181 1.00 93.19 172 GLU A CA 1
ATOM 1294 C C . GLU A 1 172 ? -5.587 3.246 14.935 1.00 93.19 172 GLU A C 1
ATOM 1296 O O . GLU A 1 172 ? -4.872 3.891 15.706 1.00 93.19 172 GLU A O 1
ATOM 1301 N N . LEU A 1 173 ? -5.128 2.764 13.786 1.00 92.56 173 LEU A N 1
ATOM 1302 C CA . LEU A 1 173 ? -3.793 2.946 13.249 1.00 92.56 173 LEU A CA 1
ATOM 1303 C C . LEU A 1 173 ? -3.870 3.767 11.959 1.00 92.56 173 LEU A C 1
ATOM 1305 O O . LEU A 1 173 ? -4.476 3.368 10.966 1.00 92.56 173 LEU A O 1
ATOM 1309 N N . LEU A 1 174 ? -3.234 4.936 11.965 1.00 94.00 174 LEU A N 1
ATOM 1310 C CA . LEU A 1 174 ? -3.215 5.846 10.825 1.00 94.00 174 LEU A CA 1
ATOM 1311 C C . LEU A 1 174 ? -1.827 5.887 10.201 1.00 94.00 174 LEU A C 1
ATOM 1313 O O . LEU A 1 174 ? -0.843 6.147 10.895 1.00 94.00 174 LEU A O 1
ATOM 1317 N N . PHE A 1 175 ? -1.763 5.726 8.880 1.00 93.69 175 PHE A N 1
ATOM 1318 C CA . PHE A 1 175 ? -0.539 5.903 8.105 1.00 93.69 175 PHE A CA 1
ATOM 1319 C C . PHE A 1 175 ? -0.581 7.202 7.303 1.00 93.69 175 PHE A C 1
ATOM 1321 O O . PHE A 1 175 ? -1.508 7.464 6.543 1.00 93.69 175 PHE A O 1
ATOM 1328 N N . THR A 1 176 ? 0.467 8.010 7.431 1.00 95.44 176 THR A N 1
ATOM 1329 C CA . THR A 1 176 ? 0.670 9.237 6.658 1.00 95.44 176 THR A CA 1
ATOM 1330 C C . THR A 1 176 ? 1.854 9.049 5.710 1.00 95.44 176 THR A C 1
ATOM 1332 O O . THR A 1 176 ? 2.959 8.785 6.188 1.00 95.44 176 THR A O 1
ATOM 1335 N N . PRO A 1 177 ? 1.688 9.200 4.386 1.00 95.44 177 PRO A N 1
ATOM 1336 C CA . PRO A 1 177 ? 2.786 9.049 3.438 1.00 95.44 177 PRO A CA 1
ATOM 1337 C C . PRO A 1 177 ? 3.915 10.056 3.700 1.00 95.44 177 PRO A C 1
ATOM 1339 O O . PRO A 1 177 ? 3.672 11.258 3.791 1.00 95.44 177 PRO A O 1
ATOM 1342 N N . VAL A 1 178 ? 5.155 9.570 3.783 1.00 94.62 178 VAL A N 1
ATOM 1343 C CA . VAL A 1 178 ? 6.377 10.398 3.786 1.00 94.62 178 VAL A CA 1
ATOM 1344 C C . VAL A 1 178 ? 7.039 10.344 2.414 1.00 94.62 178 VAL A C 1
ATOM 1346 O O . VAL A 1 178 ? 7.345 11.375 1.822 1.00 94.62 178 VAL A O 1
ATOM 1349 N N . SER A 1 179 ? 7.238 9.129 1.900 1.00 92.50 179 SER A N 1
ATOM 1350 C CA . SER A 1 179 ? 7.809 8.861 0.582 1.00 92.50 179 SER A CA 1
ATOM 1351 C C . SER A 1 179 ? 7.125 7.629 0.003 1.00 92.50 179 SER A C 1
ATOM 1353 O O . SER A 1 179 ? 7.597 6.506 0.162 1.00 92.50 179 SER A O 1
ATOM 1355 N N . GLU A 1 180 ? 5.988 7.846 -0.644 1.00 93.50 180 GLU A N 1
ATOM 1356 C CA . GLU A 1 180 ? 5.204 6.809 -1.309 1.00 93.50 180 GLU A CA 1
ATOM 1357 C C . GLU A 1 180 ? 4.693 7.362 -2.638 1.00 93.50 180 GLU A C 1
ATOM 1359 O O . GLU A 1 180 ? 3.974 8.359 -2.657 1.00 93.50 180 GLU A O 1
ATOM 1364 N N . THR A 1 181 ? 5.042 6.718 -3.746 1.00 94.94 181 THR A N 1
ATOM 1365 C CA . THR A 1 181 ? 4.656 7.155 -5.095 1.00 94.94 181 THR A CA 1
ATOM 1366 C C . THR A 1 181 ? 3.718 6.177 -5.802 1.00 94.94 181 THR A C 1
ATOM 1368 O O . THR A 1 181 ? 3.119 6.543 -6.812 1.00 94.94 181 THR A O 1
ATOM 1371 N N . CYS A 1 182 ? 3.523 4.966 -5.274 1.00 94.94 182 CYS A N 1
ATOM 1372 C CA . CYS A 1 182 ? 2.530 4.030 -5.777 1.00 94.94 182 CYS A CA 1
ATOM 1373 C C . CYS A 1 182 ? 1.132 4.396 -5.265 1.00 94.94 182 CYS A C 1
ATOM 1375 O O . CYS A 1 182 ? 0.824 4.256 -4.078 1.00 94.94 182 CYS A O 1
ATOM 1377 N N . ALA A 1 183 ? 0.243 4.789 -6.180 1.00 95.12 183 ALA A N 1
ATOM 1378 C CA . ALA A 1 183 ? -1.131 5.166 -5.851 1.00 95.12 183 ALA A CA 1
ATOM 1379 C C . ALA A 1 183 ? -1.919 4.043 -5.152 1.00 95.12 183 ALA A C 1
ATOM 1381 O O . ALA A 1 183 ? -2.703 4.322 -4.249 1.00 95.12 183 ALA A O 1
ATOM 1382 N N . ALA A 1 184 ? -1.685 2.776 -5.509 1.00 94.44 184 ALA A N 1
ATOM 1383 C CA . ALA A 1 184 ? -2.350 1.641 -4.867 1.00 94.44 184 ALA A CA 1
ATOM 1384 C C . ALA A 1 184 ? -1.912 1.455 -3.410 1.00 94.44 184 ALA A C 1
ATOM 1386 O O . ALA A 1 184 ? -2.746 1.230 -2.536 1.00 94.44 184 ALA A O 1
ATOM 1387 N N . ARG A 1 185 ? -0.620 1.628 -3.117 1.00 94.69 185 ARG A N 1
ATOM 1388 C CA . ARG A 1 185 ? -0.122 1.601 -1.738 1.00 94.69 185 ARG A CA 1
ATOM 1389 C C . ARG A 1 185 ? -0.634 2.795 -0.931 1.00 94.69 185 ARG A C 1
ATOM 1391 O O . ARG A 1 185 ? -0.986 2.625 0.232 1.00 94.69 185 ARG A O 1
ATOM 1398 N N . GLN A 1 186 ? -0.736 3.986 -1.528 1.00 95.94 186 GLN A N 1
ATOM 1399 C CA . GLN A 1 186 ? -1.375 5.131 -0.860 1.00 95.94 186 GLN A CA 1
ATOM 1400 C C . GLN A 1 186 ? -2.841 4.845 -0.536 1.00 95.94 186 GLN A C 1
ATOM 1402 O O . GLN A 1 186 ? -3.258 5.070 0.594 1.00 95.94 186 GLN A O 1
ATOM 1407 N N . LEU A 1 187 ? -3.594 4.318 -1.505 1.00 95.94 187 LEU A N 1
ATOM 1408 C CA . LEU A 1 187 ? -4.999 3.959 -1.335 1.00 95.94 187 LEU A CA 1
ATOM 1409 C C . LEU A 1 187 ? -5.187 2.948 -0.198 1.00 95.94 187 LEU A C 1
ATOM 1411 O O . LEU A 1 187 ? -6.067 3.134 0.634 1.00 95.94 187 LEU A O 1
ATOM 1415 N N . LEU A 1 188 ? -4.351 1.910 -0.152 1.00 95.50 188 LEU A N 1
ATOM 1416 C CA . LEU A 1 188 ? -4.451 0.850 0.845 1.00 95.50 188 LEU A CA 1
ATOM 1417 C C . LEU A 1 188 ? -4.025 1.308 2.247 1.00 95.50 188 LEU A C 1
ATOM 1419 O O . LEU A 1 188 ? -4.756 1.109 3.210 1.00 95.50 188 LEU A O 1
ATOM 1423 N N . PHE A 1 189 ? -2.839 1.904 2.385 1.00 94.81 189 PHE A N 1
ATOM 1424 C CA . PHE A 1 189 ? -2.282 2.204 3.709 1.00 94.81 189 PHE A CA 1
ATOM 1425 C C . PHE A 1 189 ? -2.767 3.539 4.268 1.00 94.81 189 PHE A C 1
ATOM 1427 O O . PHE A 1 189 ? -3.067 3.627 5.450 1.00 94.81 189 PHE A O 1
ATOM 1434 N N . ALA A 1 190 ? -2.843 4.575 3.434 1.00 96.06 190 ALA A N 1
ATOM 1435 C CA . ALA A 1 190 ? -3.132 5.944 3.862 1.00 96.06 190 ALA A CA 1
ATOM 1436 C C . ALA A 1 190 ? -4.528 6.435 3.449 1.00 96.06 190 ALA A C 1
ATOM 1438 O O . ALA A 1 190 ? -4.869 7.593 3.691 1.00 96.06 190 ALA A O 1
ATOM 1439 N N . GLY A 1 191 ? -5.325 5.586 2.795 1.00 95.56 191 GLY A N 1
ATOM 1440 C CA . GLY A 1 191 ? -6.661 5.952 2.340 1.00 95.56 191 GLY A CA 1
ATOM 1441 C C . GLY A 1 191 ? -7.639 6.141 3.493 1.00 95.56 191 GLY A C 1
ATOM 1442 O O . GLY A 1 191 ? -8.453 7.059 3.434 1.00 95.56 191 GLY A O 1
ATOM 1443 N N . GLN A 1 192 ? -7.557 5.294 4.522 1.00 96.62 192 GLN A N 1
ATOM 1444 C CA . GLN A 1 192 ? -8.429 5.281 5.699 1.00 96.62 192 GLN A CA 1
ATOM 1445 C C . GLN A 1 192 ? -7.649 4.791 6.938 1.00 96.62 192 GLN A C 1
ATOM 1447 O O . GLN A 1 192 ? -6.628 4.117 6.776 1.00 96.62 192 GLN A O 1
ATOM 1452 N N . PRO A 1 193 ? -8.111 5.105 8.163 1.00 95.81 193 PRO A N 1
ATOM 1453 C CA . PRO A 1 193 ? -7.602 4.484 9.383 1.00 95.81 193 PRO A CA 1
ATOM 1454 C C . PRO A 1 193 ? -7.820 2.968 9.377 1.00 95.81 193 PRO A C 1
ATOM 1456 O O . PRO A 1 193 ? -8.861 2.481 8.935 1.00 95.81 193 PRO A O 1
ATOM 1459 N N . TRP A 1 194 ? -6.843 2.237 9.897 1.00 97.00 194 TRP A N 1
ATOM 1460 C CA . TRP A 1 194 ? -6.922 0.803 10.139 1.00 97.00 194 TRP A CA 1
ATOM 1461 C C . TRP A 1 194 ? -7.442 0.553 11.551 1.00 97.00 194 TRP A C 1
ATOM 1463 O O . TRP A 1 194 ? -6.907 1.114 12.497 1.00 97.00 194 TRP A O 1
ATOM 1473 N N . VAL A 1 195 ? -8.454 -0.292 11.710 1.00 97.06 195 VAL A N 1
ATOM 1474 C CA . VAL A 1 195 ? -9.100 -0.568 13.000 1.00 97.06 195 VAL A CA 1
ATOM 1475 C C . VAL A 1 195 ? -8.585 -1.882 13.573 1.00 97.06 195 VAL A C 1
ATOM 1477 O O . VAL A 1 195 ? -8.649 -2.917 12.904 1.00 97.06 195 VAL A O 1
ATOM 1480 N N . GLU A 1 196 ? -8.091 -1.851 14.804 1.00 95.25 196 GLU A N 1
ATOM 1481 C CA . GLU A 1 196 ? -7.614 -3.010 15.553 1.00 95.25 196 GLU A CA 1
ATOM 1482 C C . GLU A 1 196 ? -8.725 -4.059 15.681 1.00 95.25 196 GLU A C 1
ATOM 1484 O O . GLU A 1 196 ? -9.889 -3.753 15.949 1.00 95.25 196 GLU A O 1
ATOM 1489 N N . GLN A 1 197 ? -8.368 -5.313 15.429 1.00 94.69 197 GLN A N 1
ATOM 1490 C CA . GLN A 1 197 ? -9.266 -6.453 15.538 1.00 94.69 197 GLN A CA 1
ATOM 1491 C C . GLN A 1 197 ? -9.082 -7.135 16.908 1.00 94.69 197 GLN A C 1
ATOM 1493 O O . GLN A 1 197 ? -7.949 -7.235 17.382 1.00 94.69 197 GLN A O 1
ATOM 1498 N N . PRO A 1 198 ? -10.174 -7.592 17.548 1.00 81.81 198 PRO A N 1
ATOM 1499 C CA . PRO A 1 198 ? -10.151 -8.205 18.879 1.00 81.81 198 PRO A CA 1
ATOM 1500 C C . PRO A 1 198 ? -9.580 -9.631 18.926 1.00 81.81 198 PRO A C 1
ATOM 1502 O O . PRO A 1 198 ? -9.599 -10.337 17.891 1.00 81.81 198 PRO A O 1
#

Foldseek 3Di:
DDPVVVVVVVVVVVVVPDDPDPVVVVVVVVVVVVVVVVVVVVVVVVVVVVVVVCCVVVVVVPVVVVVPPPPCPVPPADQDPDPPAAKWKDAQDDDPLCVVQVQGGIKIWGQDSSFAIQIDGPPSHPWDADDWGWHDDPQKTKTQGCLVPCLQVVDPPHDSIWIWGWDDDDQWIATHGPGGDRPSCCSPRHVDIIGGDD

pLDDT: mean 75.66, std 18.56, range [37.72, 97.88]

Secondary structure (DSSP, 8-state):
--HHHHHHHHHHHHHHHS----HHHHHHHHHHHHHHHHHHHHHHHHHHHHHHHHHHHHSTTTSSSSSS------S---S--TTT-EEEEEEE---HHHHHTT--EEEEEEE-TTSEEEEE--TT--S----EE--EETTEEEE-TTTTSHHHHSSTT--S-EEEEEEEETTEEEEEEEE---HHHHHHHHSSPEEEP-

Sequence (198 aa):
MSLDHLLREGLDRAATAAPATDVEGSLTRVHLRRRRRLRVRQGGLSLAVAILVACLLVGTPVVLEELREPRDVVADVPRDPQGLDGVYAVEVGNSALAEQHGMAGHWVIELGRDGHIRLEPPEAFQGWSAGIAYGVAENEMRVVALSNDPVCAESPGSTPTGIYRWTAVADELLFTPVSETCAARQLLFAGQPWVEQP